Protein AF-A0A0C3HQY0-F1 (afdb_monomer)

pLDDT: mean 79.22, std 11.68, range [45.88, 93.31]

Solvent-accessible surface area (backbone atoms only — not comparable to full-atom values): 10338 Å² total; per-residue (Å²): 106,72,66,53,48,53,47,37,52,54,44,44,54,53,52,52,53,49,54,52,50,52,63,74,47,62,97,53,98,67,62,63,65,60,46,39,62,71,64,45,47,53,55,50,51,52,44,54,50,51,50,53,48,50,55,54,48,51,52,46,50,52,53,51,51,54,52,48,50,53,36,68,78,37,46,77,75,49,64,75,54,48,69,64,54,50,40,54,47,32,31,72,56,66,74,48,60,71,54,72,72,61,45,54,76,68,44,75,93,61,64,80,85,67,51,44,43,100,84,69,43,59,43,65,62,61,47,50,57,58,43,58,65,52,54,78,74,41,63,67,57,35,52,52,51,51,50,55,50,50,55,50,48,51,52,55,46,63,57,42,49,66,59,47,52,59,51,50,51,57,53,48,56,60,56,52,55,72,73,78,114

Organism: NCBI:txid50718

Foldseek 3Di:
DVVLLVLLVVLVVLLVVLVVVCVVCPPHPDDSPVCCVPPRVVSNVVSVVVLVVVLVVVLLVLLLVLLLVVCVVCVVLLQQDDLVLQQVLSCLQAVDGHDSVSSVVSHDDDPPVSQADPVRDGVVVVNVVVSVVVSVVRNVSNVVSVVVSVVVVVVSCVSNVVSVVSVVVVVVVVVVVVVVD

Radius of gyration: 25.03 Å; Cα contacts (8 Å, |Δi|>4): 100; chains: 1; bounding box: 60×30×71 Å

Sequence (181 aa):
MLRVAALNREKENILEGFLIEIEHRRGSNWDMQQYYLSEVNPKLARIGGKISGQTRQFKHTLITQILSQLINNHLELFSAFSCLAMSFFSLNLLGVCPTKKSILSLIKPISDKKRLTENGQGVEDKVKELFEHHLTNQVLIKELFDMQMLHYQQQVQALSEESRAAYLQIKQELNNQKKEE

Mean predicted aligned error: 10.08 Å

Structure (mmCIF, N/C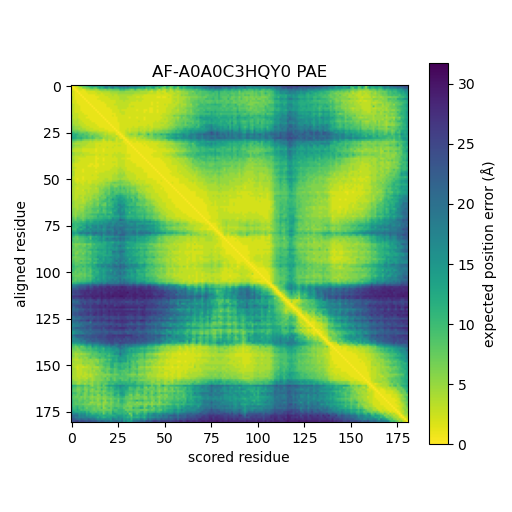A/C/O backbone):
data_AF-A0A0C3HQY0-F1
#
_entry.id   AF-A0A0C3HQY0-F1
#
loop_
_atom_site.group_PDB
_atom_site.id
_atom_site.type_symbol
_atom_site.label_atom_id
_atom_site.label_alt_id
_atom_site.label_comp_id
_atom_site.label_asym_id
_atom_site.label_entity_id
_atom_site.label_seq_id
_atom_site.pdbx_PDB_ins_code
_atom_site.Cartn_x
_atom_site.Cartn_y
_atom_site.Cartn_z
_atom_site.occupancy
_atom_site.B_iso_or_equiv
_atom_site.auth_seq_id
_atom_site.auth_comp_id
_atom_site.auth_asym_id
_atom_site.auth_atom_id
_atom_site.pdbx_PDB_model_num
ATOM 1 N N . MET A 1 1 ? 6.047 -8.174 6.864 1.00 62.62 1 MET A N 1
ATOM 2 C CA . MET A 1 1 ? 5.055 -8.980 7.607 1.00 62.62 1 MET A CA 1
ATOM 3 C C . MET A 1 1 ? 5.016 -8.683 9.101 1.00 62.62 1 MET A C 1
ATOM 5 O O . MET A 1 1 ? 3.976 -8.228 9.551 1.00 62.62 1 MET A O 1
ATOM 9 N N . LEU A 1 2 ? 6.122 -8.816 9.851 1.00 68.56 2 LEU A N 1
ATOM 10 C CA . LEU A 1 2 ? 6.153 -8.576 11.313 1.00 68.56 2 LEU A CA 1
ATOM 11 C C . LEU A 1 2 ? 5.526 -7.241 11.758 1.00 68.56 2 LEU A C 1
ATOM 13 O O . LEU A 1 2 ? 4.827 -7.186 12.763 1.00 68.56 2 LEU A O 1
ATOM 17 N N . ARG A 1 3 ? 5.709 -6.170 10.973 1.00 82.12 3 ARG A N 1
ATOM 18 C CA . ARG A 1 3 ? 5.090 -4.863 11.247 1.00 82.12 3 ARG A CA 1
ATOM 19 C C . ARG A 1 3 ? 3.565 -4.863 11.116 1.00 82.12 3 ARG A C 1
ATOM 21 O O . ARG A 1 3 ? 2.915 -4.200 11.904 1.00 82.12 3 ARG A O 1
ATOM 28 N N . VAL A 1 4 ? 2.991 -5.581 10.147 1.00 82.25 4 VAL A N 1
ATOM 29 C CA . VAL A 1 4 ? 1.526 -5.659 9.976 1.00 82.25 4 VAL A CA 1
ATOM 30 C C . VAL A 1 4 ? 0.911 -6.489 11.099 1.00 82.25 4 VAL A C 1
ATOM 32 O O . VAL A 1 4 ? -0.066 -6.052 11.692 1.00 82.25 4 VAL A O 1
ATOM 35 N N . ALA A 1 5 ? 1.543 -7.608 11.465 1.00 81.56 5 ALA A N 1
ATOM 36 C CA . ALA A 1 5 ? 1.128 -8.412 12.613 1.00 81.56 5 ALA A CA 1
ATOM 37 C C . ALA A 1 5 ? 1.149 -7.599 13.922 1.00 81.56 5 ALA A C 1
ATOM 39 O O . ALA A 1 5 ? 0.172 -7.592 14.660 1.00 81.56 5 ALA A O 1
ATOM 40 N N . ALA A 1 6 ? 2.220 -6.835 14.173 1.00 87.19 6 ALA A N 1
ATOM 41 C CA . ALA A 1 6 ? 2.301 -5.955 15.341 1.00 87.19 6 ALA A CA 1
ATOM 42 C C . ALA A 1 6 ? 1.211 -4.867 15.345 1.00 87.19 6 ALA A C 1
ATOM 44 O O . ALA A 1 6 ? 0.661 -4.551 16.394 1.00 87.19 6 ALA A O 1
ATOM 45 N N . LEU A 1 7 ? 0.873 -4.314 14.175 1.00 88.94 7 LEU A N 1
ATOM 46 C CA . LEU A 1 7 ? -0.204 -3.331 14.035 1.00 88.94 7 LEU A CA 1
ATOM 47 C C . LEU A 1 7 ? -1.589 -3.948 14.279 1.00 88.94 7 LEU A C 1
ATOM 49 O O . LEU A 1 7 ? -2.435 -3.298 14.883 1.00 88.94 7 LEU A O 1
ATOM 53 N N . ASN A 1 8 ? -1.836 -5.182 13.837 1.00 86.12 8 ASN A N 1
ATOM 54 C CA . ASN A 1 8 ? -3.094 -5.870 14.142 1.00 86.12 8 ASN A CA 1
ATOM 55 C C . ASN A 1 8 ? -3.194 -6.217 15.637 1.00 86.12 8 ASN A C 1
ATOM 57 O O . ASN A 1 8 ? -4.227 -5.941 16.235 1.00 86.12 8 ASN A O 1
ATOM 61 N N . ARG A 1 9 ? -2.090 -6.611 16.283 1.00 87.06 9 ARG A N 1
ATOM 62 C CA . ARG A 1 9 ? -2.045 -6.757 17.748 1.00 87.06 9 ARG A CA 1
ATOM 63 C C . ARG A 1 9 ? -2.317 -5.435 18.485 1.00 87.06 9 ARG A C 1
ATOM 65 O O . ARG A 1 9 ? -3.013 -5.412 19.490 1.00 87.06 9 ARG A O 1
ATOM 72 N N . GLU A 1 10 ? -1.824 -4.302 17.970 1.00 91.00 10 GLU A N 1
ATOM 73 C CA . GLU A 1 10 ? -2.160 -2.969 18.511 1.00 91.00 10 GLU A CA 1
ATOM 74 C C . GLU A 1 10 ? -3.672 -2.682 18.399 1.00 91.00 10 GLU A C 1
ATOM 76 O O . GLU A 1 10 ? -4.242 -2.090 19.314 1.00 91.00 10 GLU A O 1
ATOM 81 N N . LYS A 1 11 ? -4.343 -3.120 17.318 1.00 89.12 11 LYS A N 1
ATOM 82 C CA . LYS A 1 11 ? -5.811 -3.012 17.204 1.00 89.12 11 LYS A CA 1
ATOM 83 C C . LYS A 1 11 ? -6.519 -3.872 18.239 1.00 89.12 11 LYS A C 1
ATOM 85 O O . LYS A 1 11 ? -7.444 -3.374 18.866 1.00 89.12 11 LYS A O 1
ATOM 90 N N . GLU A 1 12 ? -6.102 -5.123 18.397 1.00 87.38 12 GLU A N 1
ATOM 91 C CA . GLU A 1 12 ? -6.681 -6.048 19.378 1.00 87.38 12 GLU A CA 1
ATOM 92 C C . GLU A 1 12 ? -6.609 -5.464 20.786 1.00 87.38 12 GLU A C 1
ATOM 94 O O . GLU A 1 12 ? -7.641 -5.349 21.433 1.00 87.38 12 GLU A O 1
ATOM 99 N N . ASN A 1 13 ? -5.451 -4.941 21.194 1.00 90.38 13 ASN A N 1
ATOM 100 C CA . ASN A 1 13 ? -5.293 -4.296 22.500 1.00 90.38 13 ASN A CA 1
ATOM 101 C C . ASN A 1 13 ? -6.216 -3.074 22.684 1.00 90.38 13 ASN A C 1
ATOM 103 O O . ASN A 1 13 ? -6.701 -2.816 23.782 1.00 90.38 13 ASN A O 1
ATOM 107 N N . ILE A 1 14 ? -6.456 -2.290 21.624 1.00 91.31 14 ILE A N 1
ATOM 108 C CA . ILE A 1 14 ? -7.397 -1.157 21.677 1.00 91.31 14 ILE A CA 1
ATOM 109 C C . ILE A 1 14 ? -8.836 -1.654 21.848 1.00 91.31 14 ILE A C 1
ATOM 111 O O . ILE A 1 14 ? -9.598 -1.049 22.600 1.00 91.31 14 ILE A O 1
ATOM 115 N N . LEU A 1 15 ? -9.214 -2.722 21.141 1.00 89.19 15 LEU A N 1
ATOM 116 C CA . LEU A 1 15 ? -10.548 -3.312 21.244 1.00 89.19 15 LEU A CA 1
ATOM 117 C C . LEU A 1 15 ? -10.763 -3.956 22.617 1.00 89.19 15 LEU A C 1
ATOM 119 O O . LEU A 1 15 ? -11.796 -3.718 23.230 1.00 89.19 15 LEU A O 1
ATOM 123 N N . GLU A 1 16 ? -9.780 -4.691 23.131 1.00 87.06 16 GLU A N 1
ATOM 124 C CA . GLU A 1 16 ? -9.809 -5.265 24.477 1.00 87.06 16 GLU A CA 1
ATOM 125 C C . GLU A 1 16 ? -9.933 -4.170 25.543 1.00 87.06 16 GLU A C 1
ATOM 127 O O . GLU A 1 16 ? -10.805 -4.241 26.406 1.00 87.06 16 GLU A O 1
ATOM 132 N N . GLY A 1 17 ? -9.144 -3.096 25.431 1.00 89.81 17 GLY A N 1
ATOM 133 C CA . GLY A 1 17 ? -9.261 -1.940 26.320 1.00 89.81 17 GLY A CA 1
ATOM 134 C C . GLY A 1 17 ? -10.644 -1.285 26.267 1.00 89.81 17 GLY A C 1
ATOM 135 O O . GLY A 1 17 ? -11.172 -0.881 27.299 1.00 89.81 17 GLY A O 1
ATOM 136 N N . PHE A 1 18 ? -11.266 -1.219 25.087 1.00 90.31 18 PHE A N 1
ATOM 137 C CA . PHE A 1 18 ? -12.633 -0.718 24.958 1.00 90.31 18 PHE A CA 1
ATOM 138 C C . PHE A 1 18 ? -13.660 -1.640 25.632 1.00 90.31 18 PHE A C 1
ATOM 140 O O . PHE A 1 18 ? -14.545 -1.142 26.321 1.00 90.31 18 PHE A O 1
ATOM 147 N N . LEU A 1 19 ? -13.525 -2.963 25.498 1.00 85.88 19 LEU A N 1
ATOM 148 C CA . LEU A 1 19 ? -14.398 -3.929 26.180 1.00 85.88 19 LEU A CA 1
ATOM 149 C C . LEU A 1 19 ? -14.282 -3.829 27.709 1.00 85.88 19 LEU A C 1
ATOM 151 O O . LEU A 1 19 ? -15.295 -3.860 28.405 1.00 85.88 19 LEU A O 1
ATOM 155 N N . ILE A 1 20 ? -13.064 -3.650 28.229 1.00 87.94 20 ILE A N 1
ATOM 156 C CA . ILE A 1 20 ? -12.825 -3.422 29.662 1.00 87.94 20 ILE A CA 1
ATOM 157 C C . ILE A 1 20 ? -13.508 -2.128 30.127 1.00 87.94 20 ILE A C 1
ATOM 159 O O . ILE A 1 20 ? -14.147 -2.119 31.178 1.00 87.94 20 ILE A O 1
ATOM 163 N N . GLU A 1 21 ? -13.415 -1.051 29.342 1.00 89.00 21 GLU A N 1
ATOM 164 C CA . GLU A 1 21 ? -14.058 0.229 29.667 1.00 89.00 21 GLU A CA 1
ATOM 165 C C . GLU A 1 21 ? -15.589 0.102 29.720 1.00 89.00 21 GLU A C 1
ATOM 167 O O . GLU A 1 21 ? -16.218 0.657 30.623 1.00 89.00 21 GLU A O 1
ATOM 172 N N . ILE A 1 22 ? -16.185 -0.665 28.796 1.00 86.25 22 ILE A N 1
ATOM 173 C CA . ILE A 1 22 ? -17.627 -0.956 28.794 1.00 86.25 22 ILE A CA 1
ATOM 174 C C . ILE A 1 22 ? -18.039 -1.647 30.092 1.00 86.25 22 ILE A C 1
ATOM 176 O O . ILE A 1 22 ? -18.998 -1.219 30.736 1.00 86.25 22 ILE A O 1
ATOM 180 N N . GLU A 1 23 ? -17.321 -2.696 30.492 1.00 83.94 23 GLU A N 1
ATOM 181 C CA . GLU A 1 23 ? -17.650 -3.434 31.712 1.00 83.94 23 GLU A CA 1
ATOM 182 C C . GLU A 1 23 ? -17.470 -2.556 32.957 1.00 83.94 23 GLU A C 1
ATOM 184 O O . GLU A 1 23 ? -18.330 -2.544 33.836 1.00 83.94 23 GLU A O 1
ATOM 189 N N . HIS A 1 24 ? -16.404 -1.753 33.011 1.00 90.81 24 HIS A N 1
ATOM 190 C CA . HIS A 1 24 ? -16.136 -0.861 34.139 1.00 90.81 24 HIS A CA 1
ATOM 191 C C . HIS A 1 24 ? -17.209 0.222 34.317 1.00 90.81 24 HIS A C 1
ATOM 193 O O . HIS A 1 24 ? -17.502 0.635 35.438 1.00 90.81 24 HIS A O 1
ATOM 199 N N . ARG A 1 25 ? -17.807 0.687 33.215 1.00 88.44 25 ARG A N 1
ATOM 200 C CA . ARG A 1 25 ? -18.835 1.739 33.216 1.00 88.44 25 ARG A CA 1
ATOM 201 C C . ARG A 1 25 ? -20.261 1.205 33.167 1.00 88.44 25 ARG A C 1
ATOM 203 O O . ARG A 1 25 ? -21.203 1.997 33.048 1.00 88.44 25 ARG A O 1
ATOM 210 N N . ARG A 1 26 ? -20.444 -0.111 33.280 1.00 83.94 26 ARG A N 1
ATOM 211 C CA . ARG A 1 26 ? -21.760 -0.749 33.306 1.00 83.94 26 ARG A CA 1
ATOM 212 C C . ARG A 1 26 ? -22.629 -0.137 34.413 1.00 83.94 26 ARG A C 1
ATOM 214 O O . ARG A 1 26 ? -22.208 -0.015 35.559 1.00 83.94 26 ARG A O 1
ATOM 221 N N . GLY A 1 27 ? -23.855 0.253 34.061 1.00 80.12 27 GLY A N 1
ATOM 222 C CA . GLY A 1 27 ? -24.808 0.873 34.992 1.00 80.12 27 GLY A CA 1
ATOM 223 C C . GLY A 1 27 ? -24.603 2.373 35.237 1.00 80.12 27 GLY A C 1
ATOM 224 O O . GLY A 1 27 ? -25.291 2.942 36.080 1.00 80.12 27 GLY A O 1
ATOM 225 N N . SER A 1 28 ? -23.688 3.024 34.512 1.00 87.62 28 SER A N 1
ATOM 226 C CA . SER A 1 28 ? -23.537 4.485 34.511 1.00 87.62 28 SER A CA 1
ATOM 227 C C . SER A 1 28 ? -24.217 5.129 33.295 1.00 87.62 28 SER A C 1
ATOM 229 O O . SER A 1 28 ? -24.434 4.471 32.280 1.00 87.62 28 SER A O 1
ATOM 231 N N . ASN A 1 29 ? -24.490 6.438 33.360 1.00 85.88 29 ASN A N 1
ATOM 232 C CA . ASN A 1 29 ? -25.017 7.232 32.233 1.00 85.88 29 ASN A CA 1
ATOM 233 C C . ASN A 1 29 ? -23.932 7.565 31.186 1.00 85.88 29 ASN A C 1
ATOM 235 O O . ASN A 1 29 ? -23.880 8.674 30.654 1.00 85.88 29 ASN A O 1
ATOM 239 N N . TRP A 1 30 ? -22.993 6.650 30.957 1.00 89.44 30 TRP A N 1
ATOM 240 C CA . TRP A 1 30 ? -21.887 6.855 30.033 1.00 89.44 30 TRP A CA 1
ATOM 241 C C . TRP A 1 30 ? -22.327 6.639 28.586 1.00 89.44 30 TRP A C 1
ATOM 243 O O . TRP A 1 30 ? -22.875 5.595 28.237 1.00 89.44 30 TRP A O 1
ATOM 253 N N . ASP A 1 31 ? -22.022 7.614 27.731 1.00 88.06 31 ASP A N 1
ATOM 254 C CA . ASP A 1 31 ? -22.250 7.513 26.293 1.00 88.06 31 ASP A CA 1
ATOM 255 C C . ASP A 1 31 ? -21.136 6.681 25.634 1.00 88.06 31 ASP A C 1
ATOM 257 O O . ASP A 1 31 ? -20.093 7.185 25.196 1.00 88.06 31 ASP A O 1
ATOM 261 N N . MET A 1 32 ? -21.372 5.370 25.581 1.00 85.81 32 MET A N 1
ATOM 262 C CA . MET A 1 32 ? -20.490 4.397 24.936 1.00 85.81 32 MET A CA 1
ATOM 263 C C . MET A 1 32 ? -20.235 4.739 23.462 1.00 85.81 32 MET A C 1
ATOM 265 O O . MET A 1 32 ? -19.120 4.554 22.962 1.00 85.81 32 MET A O 1
ATOM 269 N N . GLN A 1 33 ? -21.248 5.245 22.753 1.00 85.38 33 GLN A N 1
ATOM 270 C CA . GLN A 1 33 ? -21.139 5.555 21.333 1.00 85.38 33 GLN A CA 1
ATOM 271 C C . GLN A 1 33 ? -20.234 6.767 21.111 1.00 85.38 33 GLN A C 1
ATOM 273 O O . GLN A 1 33 ? -19.348 6.720 20.251 1.00 85.38 33 GLN A O 1
ATOM 278 N N . GLN A 1 34 ? -20.432 7.840 21.877 1.00 89.56 34 GLN A N 1
ATOM 279 C CA . GLN A 1 34 ? -19.576 9.020 21.824 1.00 89.56 34 GLN A CA 1
ATOM 280 C C . GLN A 1 34 ? -18.129 8.630 22.125 1.00 89.56 34 GLN A C 1
ATOM 282 O O . GLN A 1 34 ? -17.246 8.981 21.339 1.00 89.56 34 GLN A O 1
ATOM 287 N N . TYR A 1 35 ? -17.893 7.844 23.181 1.00 90.06 35 TYR A N 1
ATOM 288 C CA . TYR A 1 35 ? -16.544 7.421 23.551 1.00 90.06 35 TYR A CA 1
ATOM 289 C C . TYR A 1 35 ? -15.893 6.588 22.449 1.00 90.06 35 TYR A C 1
ATOM 291 O O . TYR A 1 35 ? -14.741 6.818 22.077 1.00 90.06 35 TYR A O 1
ATOM 299 N N . TYR A 1 36 ? -16.631 5.642 21.866 1.00 89.06 36 TYR A N 1
ATOM 300 C CA . TYR A 1 36 ? -16.121 4.871 20.742 1.00 89.06 36 TYR A CA 1
ATOM 301 C C . TYR A 1 36 ? -15.722 5.783 19.576 1.00 89.06 36 TYR A C 1
ATOM 303 O O . TYR A 1 36 ? -14.637 5.634 19.008 1.00 89.06 36 TYR A O 1
ATOM 311 N N . LEU A 1 37 ? -16.576 6.744 19.220 1.00 88.06 37 LEU A N 1
ATOM 312 C CA . LEU A 1 37 ? -16.350 7.635 18.085 1.00 88.06 37 LEU A CA 1
ATOM 313 C C . LEU A 1 37 ? -15.198 8.622 18.310 1.00 88.06 37 LEU A C 1
ATOM 315 O O . LEU A 1 37 ? -14.468 8.889 17.352 1.00 88.06 37 LEU A O 1
ATOM 319 N N . SER A 1 38 ? -15.011 9.143 19.527 1.00 91.69 38 SER A N 1
ATOM 320 C CA . SER A 1 38 ? -13.955 10.120 19.821 1.00 91.69 38 SER A CA 1
ATOM 321 C C . SER A 1 38 ? -12.631 9.489 20.251 1.00 91.69 38 SER A C 1
ATOM 323 O O . SER A 1 38 ? -11.578 10.003 19.884 1.00 91.69 38 SER A O 1
ATOM 325 N N . GLU A 1 39 ? -12.653 8.363 20.968 1.00 92.75 39 GLU A N 1
ATOM 326 C CA . GLU A 1 39 ? -11.452 7.794 21.594 1.00 92.75 39 GLU A CA 1
ATOM 327 C C . GLU A 1 39 ? -10.942 6.521 20.919 1.00 92.75 39 GLU A C 1
ATOM 329 O O . GLU A 1 39 ? -9.728 6.315 20.825 1.00 92.75 39 GLU A O 1
ATOM 334 N N . VAL A 1 40 ? -11.838 5.646 20.456 1.00 90.56 40 VAL A N 1
ATOM 335 C CA . VAL A 1 40 ? -11.475 4.297 19.985 1.00 90.56 40 VAL A CA 1
ATOM 336 C C . VAL A 1 40 ? -11.301 4.274 18.469 1.00 90.56 40 VAL A C 1
ATOM 338 O O . VAL A 1 40 ? -10.232 3.930 17.953 1.00 90.56 40 VAL A O 1
ATOM 341 N N . ASN A 1 41 ? -12.328 4.700 17.736 1.00 88.31 41 ASN A N 1
ATOM 342 C CA . ASN A 1 41 ? -12.371 4.679 16.279 1.00 88.31 41 ASN A CA 1
ATOM 343 C C . ASN A 1 41 ? -11.203 5.448 15.626 1.00 88.31 41 ASN A C 1
ATOM 345 O O . ASN A 1 41 ? -10.592 4.902 14.702 1.00 88.31 41 ASN A O 1
ATOM 349 N N . PRO A 1 42 ? -10.782 6.639 16.107 1.00 92.38 42 PRO A N 1
ATOM 350 C CA . PRO A 1 42 ? -9.632 7.336 15.529 1.00 92.38 42 PRO A CA 1
ATOM 351 C C . PRO A 1 42 ? -8.323 6.548 15.665 1.00 92.38 42 PRO A C 1
ATOM 353 O O . PRO A 1 42 ? -7.497 6.547 14.746 1.00 92.38 42 PRO A O 1
ATOM 356 N N . LYS A 1 43 ? -8.132 5.822 16.776 1.00 93.31 43 LYS A N 1
ATOM 357 C CA . LYS A 1 43 ? -6.941 4.986 16.997 1.00 93.31 43 LYS A CA 1
ATOM 358 C C . LYS A 1 43 ? -6.929 3.794 16.035 1.00 93.31 43 LYS A C 1
ATOM 360 O O . LYS A 1 43 ? -5.904 3.545 15.395 1.00 93.31 43 LYS A O 1
ATOM 365 N N . LEU A 1 44 ? -8.071 3.125 15.856 1.00 90.06 44 LEU A N 1
ATOM 366 C CA . LEU A 1 44 ? -8.227 2.028 14.893 1.00 90.06 44 LEU A CA 1
ATOM 367 C C . LEU A 1 44 ? -8.014 2.497 13.445 1.00 90.06 44 LEU A C 1
ATOM 369 O O . LEU A 1 44 ? -7.267 1.865 12.690 1.00 90.06 44 LEU A O 1
ATOM 373 N N . ALA A 1 45 ? -8.606 3.635 13.068 1.00 88.06 45 ALA A N 1
ATOM 374 C CA . ALA A 1 45 ? -8.457 4.237 11.744 1.00 88.06 45 ALA A CA 1
ATOM 375 C C . ALA A 1 45 ? -6.993 4.592 11.442 1.00 88.06 45 ALA A C 1
ATOM 377 O O . ALA A 1 45 ? -6.476 4.265 10.369 1.00 88.06 45 ALA A O 1
ATOM 378 N N . ARG A 1 46 ? -6.281 5.176 12.417 1.00 92.06 46 ARG A N 1
ATOM 379 C CA . ARG A 1 46 ? -4.845 5.471 12.315 1.00 92.06 46 ARG A CA 1
ATOM 380 C C . ARG A 1 46 ? -4.029 4.213 12.020 1.00 92.06 46 ARG A C 1
ATOM 382 O O . ARG A 1 46 ? -3.139 4.251 11.170 1.00 92.06 46 ARG A O 1
ATOM 389 N N . ILE A 1 47 ? -4.326 3.093 12.680 1.00 91.25 47 ILE A N 1
ATOM 390 C CA . ILE A 1 47 ? -3.635 1.824 12.414 1.00 91.25 47 ILE A CA 1
ATOM 391 C C . ILE A 1 47 ? -3.972 1.291 11.014 1.00 91.25 47 ILE A C 1
ATOM 393 O O . ILE A 1 47 ? -3.069 0.861 10.295 1.00 91.25 47 ILE A O 1
ATOM 397 N N . GLY A 1 48 ? -5.233 1.377 10.580 1.00 88.06 48 GLY A N 1
ATOM 398 C CA . GLY A 1 48 ? -5.624 1.054 9.201 1.00 88.06 48 GLY A CA 1
ATOM 399 C C . GLY A 1 48 ? -4.827 1.852 8.158 1.00 88.06 48 GLY A C 1
ATOM 400 O O . GLY A 1 48 ? -4.335 1.288 7.175 1.00 88.06 48 GLY A O 1
ATOM 401 N N . GLY A 1 49 ? -4.602 3.142 8.425 1.00 89.25 49 GLY A N 1
ATOM 402 C CA . GLY A 1 49 ? -3.725 4.001 7.629 1.00 89.25 49 GLY A CA 1
ATOM 403 C C . GLY A 1 49 ? -2.270 3.520 7.607 1.00 89.25 49 GLY A C 1
ATOM 404 O O . GLY A 1 49 ? -1.664 3.449 6.536 1.00 89.25 49 GLY A O 1
ATOM 405 N N . LYS A 1 50 ? -1.714 3.110 8.757 1.00 92.44 50 LYS A N 1
ATOM 406 C CA . LYS A 1 50 ? -0.352 2.545 8.843 1.00 92.44 50 LYS A CA 1
ATOM 407 C C . LYS A 1 50 ? -0.208 1.261 8.010 1.00 92.44 50 LYS A C 1
ATOM 409 O O . LYS A 1 50 ? 0.771 1.133 7.277 1.00 92.44 50 LYS A O 1
ATOM 414 N N . ILE A 1 51 ? -1.175 0.340 8.072 1.00 88.94 51 ILE A N 1
ATOM 415 C CA . ILE A 1 51 ? -1.168 -0.912 7.284 1.00 88.94 51 ILE A CA 1
ATOM 416 C C . ILE A 1 51 ? -1.242 -0.610 5.779 1.00 88.94 51 ILE A C 1
ATOM 418 O O . ILE A 1 51 ? -0.456 -1.145 4.990 1.00 88.94 51 ILE A O 1
ATOM 422 N N . SER A 1 52 ? -2.118 0.315 5.377 1.00 88.69 52 SER A N 1
ATOM 423 C CA . SER A 1 52 ? -2.192 0.782 3.984 1.00 88.69 52 SER A CA 1
ATOM 424 C C . SER A 1 52 ? -0.873 1.414 3.522 1.00 88.69 52 SER A C 1
ATOM 426 O O . SER A 1 52 ? -0.413 1.171 2.404 1.00 88.69 52 SER A O 1
ATOM 428 N N . GLY A 1 53 ? -0.218 2.179 4.400 1.00 89.31 53 GLY A N 1
ATOM 429 C CA . GLY A 1 53 ? 1.110 2.744 4.165 1.00 89.31 53 GLY A CA 1
ATOM 430 C C . GLY A 1 53 ? 2.184 1.677 3.940 1.00 89.31 53 GLY A C 1
ATOM 431 O O . GLY A 1 53 ? 2.965 1.800 2.998 1.00 89.31 53 GLY A O 1
ATOM 432 N N . GLN A 1 54 ? 2.187 0.598 4.733 1.00 88.44 54 GLN A N 1
ATOM 433 C CA . GLN A 1 54 ? 3.104 -0.537 4.542 1.00 88.44 54 GLN A CA 1
ATOM 434 C C . GLN A 1 54 ? 2.888 -1.224 3.187 1.00 88.44 54 GLN A C 1
ATOM 436 O O . GLN A 1 54 ? 3.859 -1.514 2.493 1.00 88.44 54 GLN A O 1
ATOM 441 N N . THR A 1 55 ? 1.633 -1.408 2.770 1.00 88.88 55 THR A N 1
ATOM 442 C CA . THR A 1 55 ? 1.306 -1.990 1.455 1.00 88.88 55 THR A CA 1
ATOM 443 C C . THR A 1 55 ? 1.814 -1.110 0.314 1.00 88.88 55 THR A C 1
ATOM 445 O O . THR A 1 55 ? 2.437 -1.591 -0.634 1.00 88.88 55 THR A O 1
ATOM 448 N N . ARG A 1 56 ? 1.607 0.209 0.418 1.00 88.88 56 ARG A N 1
ATOM 449 C CA . ARG A 1 56 ? 2.134 1.177 -0.552 1.00 88.88 56 ARG A CA 1
ATOM 450 C C . ARG A 1 56 ? 3.664 1.143 -0.599 1.00 88.88 56 ARG A C 1
ATOM 452 O O . ARG A 1 56 ? 4.231 1.172 -1.689 1.00 88.88 56 ARG A O 1
ATOM 459 N N . GLN A 1 57 ? 4.317 1.070 0.560 1.00 88.88 57 GLN A N 1
ATOM 460 C CA . GLN A 1 57 ? 5.772 0.986 0.658 1.00 88.88 57 GLN A CA 1
ATOM 461 C C . GLN A 1 57 ? 6.305 -0.293 0.009 1.00 88.88 57 GLN A C 1
ATOM 463 O O . GLN A 1 57 ? 7.210 -0.201 -0.814 1.00 88.88 57 GLN A O 1
ATOM 468 N N . PHE A 1 58 ? 5.718 -1.454 0.314 1.00 90.38 58 PHE A N 1
ATOM 469 C CA . PHE A 1 58 ? 6.100 -2.732 -0.290 1.00 90.38 58 PHE A CA 1
ATOM 470 C C . PHE A 1 58 ? 6.009 -2.678 -1.817 1.00 90.38 58 PHE A C 1
ATOM 472 O O . PHE A 1 58 ? 6.991 -2.965 -2.498 1.00 90.38 58 PHE A O 1
ATOM 479 N N . LYS A 1 59 ? 4.875 -2.201 -2.349 1.00 89.88 59 LYS A N 1
ATOM 480 C CA . LYS A 1 59 ? 4.684 -2.019 -3.792 1.00 89.88 59 LYS A CA 1
ATOM 481 C C . LYS A 1 59 ? 5.780 -1.142 -4.405 1.00 89.88 59 LYS A C 1
ATOM 483 O O . LYS A 1 59 ? 6.360 -1.505 -5.422 1.00 89.88 59 LYS A O 1
ATOM 488 N N . HIS A 1 60 ? 6.098 -0.003 -3.786 1.00 88.69 60 HIS A N 1
ATOM 489 C CA . HIS A 1 60 ? 7.169 0.874 -4.272 1.00 88.69 60 HIS A CA 1
ATOM 490 C C . HIS A 1 60 ? 8.549 0.216 -4.232 1.00 88.69 60 HIS A C 1
ATOM 492 O O . HIS A 1 60 ? 9.321 0.383 -5.177 1.00 88.69 60 HIS A O 1
ATOM 498 N N . THR A 1 61 ? 8.864 -0.519 -3.165 1.00 89.31 61 THR A N 1
ATOM 499 C CA . THR A 1 61 ? 10.125 -1.257 -3.049 1.00 89.31 61 THR A CA 1
ATOM 500 C C . THR A 1 61 ? 10.240 -2.307 -4.147 1.00 89.31 61 THR A C 1
ATOM 502 O O . THR A 1 61 ? 11.257 -2.329 -4.834 1.00 89.31 61 THR A O 1
ATOM 505 N N . LEU A 1 62 ? 9.188 -3.099 -4.368 1.00 90.50 62 LEU A N 1
ATOM 506 C CA . LEU A 1 62 ? 9.167 -4.144 -5.388 1.00 90.50 62 LEU A CA 1
ATOM 507 C C . LEU A 1 62 ? 9.376 -3.568 -6.795 1.00 90.50 62 LEU A C 1
ATOM 509 O O . LEU A 1 62 ? 10.259 -4.021 -7.517 1.00 90.50 62 LEU A O 1
ATOM 513 N N . ILE A 1 63 ? 8.639 -2.509 -7.152 1.00 90.56 63 ILE A N 1
ATOM 514 C CA . ILE A 1 63 ? 8.823 -1.802 -8.431 1.00 90.56 63 ILE A CA 1
ATOM 515 C C . ILE A 1 63 ? 10.273 -1.326 -8.580 1.00 90.56 63 ILE A C 1
ATOM 517 O O . ILE A 1 63 ? 10.901 -1.543 -9.610 1.00 90.56 63 ILE A O 1
ATOM 521 N N . THR A 1 64 ? 10.820 -0.681 -7.546 1.00 88.88 64 THR A N 1
ATOM 522 C CA . THR A 1 64 ? 12.178 -0.117 -7.597 1.00 88.88 64 THR A CA 1
ATOM 523 C C . THR A 1 64 ? 13.231 -1.214 -7.764 1.00 88.88 64 THR A C 1
ATOM 525 O O . THR A 1 64 ? 14.183 -1.028 -8.514 1.00 88.88 64 THR A O 1
ATOM 528 N N . GLN A 1 65 ? 13.055 -2.365 -7.109 1.00 89.56 65 GLN A N 1
ATOM 529 C CA . GLN A 1 65 ? 13.948 -3.517 -7.246 1.00 89.56 65 GLN A CA 1
ATOM 530 C C . GLN A 1 65 ? 13.899 -4.114 -8.654 1.00 89.56 65 GLN A C 1
ATOM 532 O O . GLN A 1 65 ? 14.955 -4.323 -9.247 1.00 89.56 65 GLN A O 1
ATOM 537 N N . ILE A 1 66 ? 12.699 -4.328 -9.204 1.00 88.75 66 ILE A N 1
ATOM 538 C CA . ILE A 1 66 ? 12.516 -4.838 -10.571 1.00 88.75 66 ILE A CA 1
ATOM 539 C C . ILE A 1 66 ? 13.187 -3.900 -11.578 1.00 88.75 66 ILE A C 1
ATOM 541 O O . ILE A 1 66 ? 14.010 -4.338 -12.379 1.00 88.75 66 ILE A O 1
ATOM 545 N N . LEU A 1 67 ? 12.894 -2.598 -11.496 1.00 86.62 67 LEU A N 1
ATOM 546 C CA . LEU A 1 67 ? 13.488 -1.604 -12.388 1.00 86.62 67 LEU A CA 1
ATOM 547 C C . LEU A 1 67 ? 15.008 -1.533 -12.229 1.00 86.62 67 LEU A C 1
ATOM 549 O O . LEU A 1 67 ? 15.717 -1.475 -13.226 1.00 86.62 67 LEU A O 1
ATOM 553 N N . SER A 1 68 ? 15.529 -1.581 -11.001 1.00 87.12 68 SER A N 1
ATOM 554 C CA . SER A 1 68 ? 16.975 -1.571 -10.773 1.00 87.12 68 SER A CA 1
ATOM 555 C C . SER A 1 68 ? 17.666 -2.782 -11.397 1.00 87.12 68 SER A C 1
ATOM 557 O O . SER A 1 68 ? 18.741 -2.620 -11.965 1.00 87.12 68 SER A O 1
ATOM 559 N N . GLN A 1 69 ? 17.079 -3.977 -11.299 1.00 85.94 69 GLN A N 1
ATOM 560 C CA . GLN A 1 69 ? 17.638 -5.184 -11.914 1.00 85.94 69 GLN A CA 1
ATOM 561 C C . GLN A 1 69 ? 17.615 -5.089 -13.443 1.00 85.94 69 GLN A C 1
ATOM 563 O O . GLN A 1 69 ? 18.629 -5.343 -14.086 1.00 85.94 69 GLN A O 1
ATOM 568 N N . LEU A 1 70 ? 16.501 -4.633 -14.021 1.00 81.56 70 LEU A N 1
ATOM 569 C CA . LEU A 1 70 ? 16.382 -4.404 -15.464 1.00 81.56 70 LEU A CA 1
ATOM 570 C C . LEU A 1 70 ? 17.426 -3.411 -15.984 1.00 81.56 70 LEU A C 1
ATOM 572 O O . LEU A 1 70 ? 18.100 -3.682 -16.975 1.00 81.56 70 LEU A O 1
ATOM 576 N N . ILE A 1 71 ? 17.596 -2.288 -15.284 1.00 81.00 71 ILE A N 1
ATOM 577 C CA . ILE A 1 71 ? 18.592 -1.269 -15.628 1.00 81.00 71 ILE A CA 1
ATOM 578 C C . ILE A 1 71 ? 20.004 -1.847 -15.549 1.00 81.00 71 ILE A C 1
ATOM 580 O O . ILE A 1 71 ? 20.804 -1.608 -16.446 1.00 81.00 71 ILE A O 1
ATOM 584 N N . ASN A 1 72 ? 20.313 -2.622 -14.508 1.00 82.19 72 ASN A N 1
ATOM 585 C CA . ASN A 1 72 ? 21.637 -3.219 -14.339 1.00 82.19 72 ASN A CA 1
ATOM 586 C C . ASN A 1 72 ? 21.953 -4.277 -15.410 1.00 82.19 72 ASN A C 1
ATOM 588 O O . ASN A 1 72 ? 23.099 -4.369 -15.842 1.00 82.19 72 ASN A O 1
ATOM 592 N N . ASN A 1 73 ? 20.952 -5.030 -15.869 1.00 80.25 73 ASN A N 1
ATOM 593 C CA . ASN A 1 73 ? 21.124 -6.040 -16.918 1.00 80.25 73 ASN A CA 1
ATOM 594 C C . ASN A 1 73 ? 21.232 -5.428 -18.323 1.00 80.25 73 ASN A C 1
ATOM 596 O O . ASN A 1 73 ? 21.793 -6.046 -19.225 1.00 80.25 73 ASN A O 1
ATOM 600 N N . HIS A 1 74 ? 20.718 -4.210 -18.510 1.00 76.06 74 HIS A N 1
ATOM 601 C CA . HIS A 1 74 ? 20.672 -3.524 -19.802 1.00 76.06 74 HIS A CA 1
ATOM 602 C C . HIS A 1 74 ? 21.155 -2.072 -19.677 1.00 76.06 74 HIS A C 1
ATOM 604 O O . HIS A 1 74 ? 20.500 -1.139 -20.143 1.00 76.06 74 HIS A O 1
ATOM 610 N N . LEU A 1 75 ? 22.309 -1.871 -19.031 1.00 74.00 75 LEU A N 1
ATOM 611 C CA . LEU A 1 75 ? 22.820 -0.537 -18.684 1.00 74.00 75 LEU A CA 1
ATOM 612 C C . LEU A 1 75 ? 22.869 0.417 -19.877 1.00 74.00 75 LEU A C 1
ATOM 614 O O . LEU A 1 75 ? 22.479 1.573 -19.740 1.00 74.00 75 LEU A O 1
ATOM 618 N N . GLU A 1 76 ? 23.311 -0.056 -21.040 1.00 70.88 76 GLU A N 1
ATOM 619 C CA . GLU A 1 76 ? 23.418 0.763 -22.251 1.00 70.88 76 GLU A CA 1
ATOM 620 C C . GLU A 1 76 ? 22.049 1.241 -22.751 1.00 70.88 76 GLU A C 1
ATOM 622 O O . GLU A 1 76 ? 21.903 2.416 -23.086 1.00 70.88 76 GLU A O 1
ATOM 627 N N . LEU A 1 77 ? 21.025 0.382 -22.693 1.00 72.19 77 LEU A N 1
ATOM 628 C CA . LEU A 1 77 ? 19.649 0.703 -23.088 1.00 72.19 77 LEU A CA 1
ATOM 629 C C . LEU A 1 77 ? 19.047 1.797 -22.195 1.00 72.19 77 LEU A C 1
ATOM 631 O O . LEU A 1 77 ? 18.460 2.762 -22.681 1.00 72.19 77 LEU A O 1
ATOM 635 N N . PHE A 1 78 ? 19.225 1.668 -20.880 1.00 74.81 78 PHE A N 1
ATOM 636 C CA . PHE A 1 78 ? 18.657 2.601 -19.905 1.00 74.81 78 PHE A CA 1
ATOM 637 C C . PHE A 1 78 ? 19.527 3.845 -19.676 1.00 74.81 78 PHE A C 1
ATOM 639 O O . PHE A 1 78 ? 19.061 4.821 -19.086 1.00 74.81 78 PHE A O 1
ATOM 646 N N . SER A 1 79 ? 20.762 3.860 -20.191 1.00 68.25 79 SER A N 1
ATOM 647 C CA . SER A 1 79 ? 21.700 4.986 -20.079 1.00 68.25 79 SER A CA 1
ATOM 648 C C . SER A 1 79 ? 21.256 6.261 -20.793 1.00 68.25 79 SER A C 1
ATOM 650 O O . SER A 1 79 ? 21.933 7.272 -20.666 1.00 68.25 79 SER A O 1
ATOM 652 N N . ALA A 1 80 ? 20.156 6.226 -21.544 1.00 67.00 80 ALA A N 1
ATOM 653 C CA . ALA A 1 80 ? 19.587 7.368 -22.253 1.00 67.00 80 ALA A CA 1
ATOM 654 C C . ALA A 1 80 ? 18.216 7.798 -21.689 1.00 67.00 80 ALA A C 1
ATOM 656 O O . ALA A 1 80 ? 17.618 8.764 -22.165 1.00 67.00 80 ALA A O 1
ATOM 657 N N . PHE A 1 81 ? 17.695 7.093 -20.677 1.00 72.38 81 PHE A N 1
ATOM 658 C CA . PHE A 1 81 ? 16.325 7.292 -20.210 1.00 72.38 81 PHE A CA 1
ATOM 659 C C . PHE A 1 81 ? 16.192 8.555 -19.358 1.00 72.38 81 PHE A C 1
ATOM 661 O O . PHE A 1 81 ? 16.894 8.759 -18.368 1.00 72.38 81 PHE A O 1
ATOM 668 N N . SER A 1 82 ? 15.210 9.386 -19.708 1.00 74.06 82 SER A N 1
ATOM 669 C CA . SER A 1 82 ? 14.733 10.466 -18.850 1.00 74.06 82 SER A CA 1
ATOM 670 C C . SER A 1 82 ? 13.799 9.926 -17.757 1.00 74.06 82 SER A C 1
ATOM 672 O O . SER A 1 82 ? 13.281 8.810 -17.839 1.00 74.06 82 SER A O 1
ATOM 674 N N . CYS A 1 83 ? 13.511 10.737 -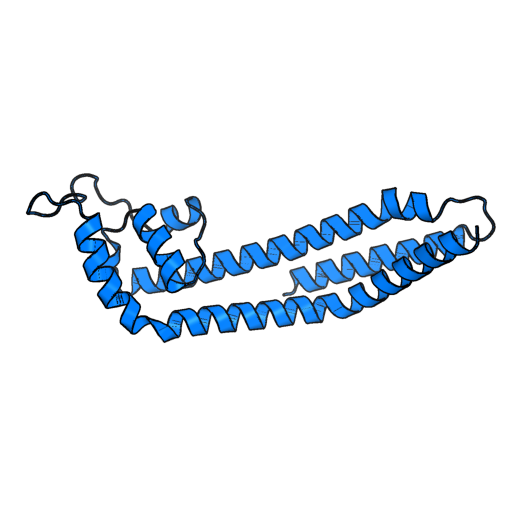16.731 1.00 78.25 83 CYS A N 1
ATOM 675 C CA . CYS A 1 83 ? 12.500 10.367 -15.734 1.00 78.25 83 CYS A CA 1
ATOM 676 C C . CYS A 1 83 ? 11.120 10.120 -16.356 1.00 78.25 83 CYS A C 1
ATOM 678 O O . CYS A 1 83 ? 10.365 9.295 -15.842 1.00 78.25 83 CYS A O 1
ATOM 680 N N . LEU A 1 84 ? 10.791 10.832 -17.440 1.00 76.62 84 LEU A N 1
ATOM 681 C CA . LEU A 1 84 ? 9.527 10.669 -18.150 1.00 76.62 84 LEU A CA 1
ATOM 682 C C . LEU A 1 84 ? 9.486 9.311 -18.858 1.00 76.62 84 LEU A C 1
ATOM 684 O O . LEU A 1 84 ? 8.528 8.564 -18.672 1.00 76.62 84 LEU A O 1
ATOM 688 N N . ALA A 1 85 ? 10.562 8.949 -19.563 1.00 76.69 85 ALA A N 1
ATOM 689 C CA . ALA A 1 85 ? 10.691 7.647 -20.213 1.00 76.69 85 ALA A CA 1
ATOM 690 C C . ALA A 1 85 ? 10.614 6.493 -19.200 1.00 76.69 85 ALA A C 1
ATOM 692 O O . ALA A 1 85 ? 9.889 5.527 -19.414 1.00 76.69 85 ALA A O 1
ATOM 693 N N . MET A 1 86 ? 11.282 6.620 -18.049 1.00 80.06 86 MET A N 1
ATOM 694 C CA . MET A 1 86 ? 11.221 5.605 -16.990 1.00 80.06 86 MET A CA 1
ATOM 695 C C . MET A 1 86 ? 9.826 5.497 -16.352 1.00 80.06 86 MET A C 1
ATOM 697 O O . MET A 1 86 ? 9.378 4.402 -16.015 1.00 80.06 86 MET A O 1
ATOM 701 N N . SER A 1 87 ? 9.117 6.621 -16.206 1.00 82.19 87 SER A N 1
ATOM 702 C CA . SER A 1 87 ? 7.725 6.617 -15.732 1.00 82.19 87 SER A CA 1
ATOM 703 C C . SER A 1 87 ? 6.817 5.867 -16.703 1.00 82.19 87 SER A C 1
ATOM 705 O O . SER A 1 87 ? 6.048 5.000 -16.290 1.00 82.19 87 SER A O 1
ATOM 707 N N . PHE A 1 88 ? 6.947 6.170 -17.998 1.00 78.62 88 PHE A N 1
ATOM 708 C CA . PHE A 1 88 ? 6.202 5.502 -19.058 1.00 78.62 88 PHE A CA 1
ATOM 709 C C . PHE A 1 88 ? 6.529 4.004 -19.107 1.00 78.62 88 PHE A C 1
ATOM 711 O O . PHE A 1 88 ? 5.619 3.182 -19.179 1.00 78.62 88 PHE A O 1
ATOM 718 N N . PHE A 1 89 ? 7.805 3.639 -18.963 1.00 80.19 89 PHE A N 1
ATOM 719 C CA . PHE A 1 89 ? 8.252 2.247 -18.878 1.00 80.19 89 PHE A CA 1
ATOM 720 C C . PHE A 1 89 ? 7.591 1.489 -17.746 1.00 80.19 89 PHE A C 1
ATOM 722 O O . PHE A 1 89 ? 6.949 0.471 -17.978 1.00 80.19 89 PHE A O 1
ATOM 729 N N . SER A 1 90 ? 7.695 2.011 -16.527 1.00 84.75 90 SER A N 1
ATOM 730 C CA . SER A 1 90 ? 7.116 1.347 -15.368 1.00 84.75 90 SER A CA 1
ATOM 731 C C . SER A 1 90 ? 5.599 1.212 -15.495 1.00 84.75 90 SER A C 1
ATOM 733 O O . SER A 1 90 ? 5.046 0.179 -15.125 1.00 84.75 90 SER A O 1
ATOM 735 N N . LEU A 1 91 ? 4.917 2.226 -16.039 1.00 85.44 91 LEU A N 1
ATOM 736 C CA . LEU A 1 91 ? 3.471 2.171 -16.226 1.00 85.44 91 LEU A CA 1
ATOM 737 C C . LEU A 1 91 ? 3.063 1.095 -17.239 1.00 85.44 91 LEU A C 1
ATOM 739 O O . LEU A 1 91 ? 2.126 0.356 -16.966 1.00 85.44 91 LEU A O 1
ATOM 743 N N . ASN A 1 92 ? 3.769 0.969 -18.363 1.00 80.38 92 ASN A N 1
ATOM 744 C CA . ASN A 1 92 ? 3.445 -0.041 -19.375 1.00 80.38 92 ASN A CA 1
ATOM 745 C C . ASN A 1 92 ? 3.863 -1.454 -18.946 1.00 80.38 92 ASN A C 1
ATOM 747 O O . ASN A 1 92 ? 3.116 -2.400 -19.165 1.00 80.38 92 ASN A O 1
ATOM 751 N N . LEU A 1 93 ? 5.022 -1.601 -18.299 1.00 83.25 93 LEU A N 1
ATOM 752 C CA . LEU A 1 93 ? 5.520 -2.903 -17.859 1.00 83.25 93 LEU A CA 1
ATOM 753 C C . LEU A 1 93 ? 4.768 -3.433 -16.636 1.00 83.25 93 LEU A C 1
ATOM 755 O O . LEU A 1 93 ? 4.469 -4.617 -16.571 1.00 83.25 93 LEU A O 1
ATOM 759 N N . LEU A 1 94 ? 4.502 -2.577 -15.644 1.00 85.75 94 LEU A N 1
ATOM 760 C CA . LEU A 1 94 ? 4.004 -2.981 -14.322 1.00 85.75 94 LEU A CA 1
ATOM 761 C C . LEU A 1 94 ? 2.577 -2.494 -14.035 1.00 85.75 94 LEU A C 1
ATOM 763 O O . LEU A 1 94 ? 1.988 -2.885 -13.030 1.00 85.75 94 LEU A O 1
ATOM 767 N N . GLY A 1 95 ? 2.002 -1.629 -14.876 1.00 85.50 95 GLY A N 1
ATOM 768 C CA . GLY A 1 95 ? 0.710 -0.979 -14.614 1.00 85.50 95 GLY A CA 1
ATOM 769 C C . GLY A 1 95 ? 0.776 0.103 -13.529 1.00 85.50 95 GLY A C 1
ATOM 770 O O . GLY A 1 95 ? -0.249 0.641 -13.112 1.00 85.50 95 GLY A O 1
ATOM 771 N N . VAL A 1 96 ? 1.974 0.419 -13.027 1.00 87.38 96 VAL A N 1
ATOM 772 C CA . VAL A 1 96 ? 2.196 1.331 -11.899 1.00 87.38 96 VAL A CA 1
ATOM 773 C C . VAL A 1 96 ? 3.528 2.056 -12.037 1.00 87.38 96 VAL A C 1
ATOM 775 O O . VAL A 1 96 ? 4.503 1.498 -12.528 1.00 87.38 96 VAL A O 1
ATOM 778 N N . CYS A 1 97 ? 3.592 3.296 -11.550 1.00 85.62 97 CYS A N 1
ATOM 779 C CA . CYS A 1 97 ? 4.793 4.127 -11.617 1.00 85.62 97 CYS A CA 1
ATOM 780 C C . CYS A 1 97 ? 5.358 4.419 -10.211 1.00 85.62 97 CYS A C 1
ATOM 782 O O . CYS A 1 97 ? 4.595 4.765 -9.299 1.00 85.62 97 CYS A O 1
ATOM 784 N N . PRO A 1 98 ? 6.684 4.316 -10.001 1.00 83.62 98 PRO A N 1
ATOM 785 C CA . PRO A 1 98 ? 7.323 4.773 -8.779 1.00 83.62 98 PRO A CA 1
ATOM 786 C C . PRO A 1 98 ? 7.323 6.302 -8.690 1.00 83.62 98 PRO A C 1
ATOM 788 O O . PRO A 1 98 ? 7.006 7.019 -9.637 1.00 83.62 98 PRO A O 1
ATOM 791 N N . THR A 1 99 ? 7.679 6.823 -7.516 1.00 86.62 99 THR A N 1
ATOM 792 C CA . THR A 1 99 ? 7.779 8.275 -7.328 1.00 86.62 99 THR A CA 1
ATOM 793 C C . THR A 1 99 ? 8.928 8.858 -8.153 1.00 86.62 99 THR A C 1
ATOM 795 O O . THR A 1 99 ? 9.941 8.190 -8.368 1.00 86.62 99 THR A O 1
ATOM 798 N N . LYS A 1 100 ? 8.835 10.142 -8.528 1.00 83.50 100 LYS A N 1
ATOM 799 C CA . LYS A 1 100 ? 9.930 10.857 -9.211 1.00 83.50 100 LYS A CA 1
ATOM 800 C C . LYS A 1 100 ? 11.25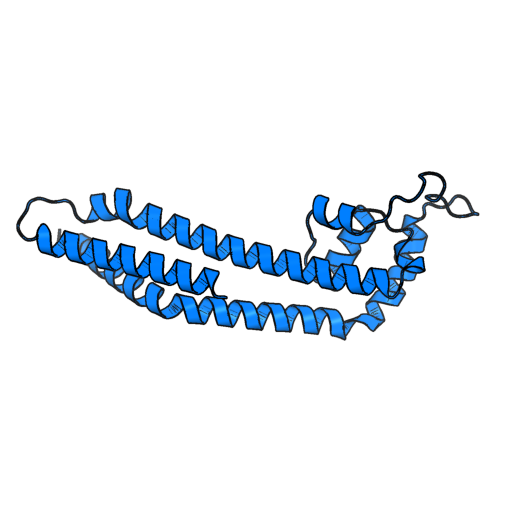9 10.742 -8.453 1.00 83.50 100 LYS A C 1
ATOM 802 O O . LYS A 1 100 ? 12.293 10.540 -9.076 1.00 83.50 100 LYS A O 1
ATOM 807 N N . LYS A 1 101 ? 11.231 10.810 -7.115 1.00 85.69 101 LYS A N 1
ATOM 808 C CA . LYS A 1 101 ? 12.421 10.636 -6.264 1.00 85.69 101 LYS A CA 1
ATOM 809 C C . LYS A 1 101 ? 13.058 9.253 -6.446 1.00 85.69 101 LYS A C 1
ATOM 811 O O . LYS A 1 101 ? 14.268 9.165 -6.600 1.00 85.69 101 LYS A O 1
ATOM 816 N N . SER A 1 102 ? 12.248 8.195 -6.457 1.00 86.19 102 SER A N 1
ATOM 817 C CA . SER A 1 102 ? 12.716 6.822 -6.691 1.00 86.19 102 SER A CA 1
ATOM 818 C C . SER A 1 102 ? 13.287 6.649 -8.101 1.00 86.19 102 SER A C 1
ATOM 820 O O . SER A 1 102 ? 14.334 6.040 -8.270 1.00 86.19 102 SER A O 1
ATOM 822 N N . ILE A 1 103 ? 12.647 7.233 -9.115 1.00 84.44 103 ILE A N 1
ATOM 823 C CA . ILE A 1 103 ? 13.142 7.193 -10.498 1.00 84.44 103 ILE A CA 1
ATOM 824 C C . ILE A 1 103 ? 14.491 7.905 -10.622 1.00 84.44 103 ILE A C 1
ATOM 826 O O . ILE A 1 103 ? 15.407 7.379 -11.245 1.00 84.44 103 ILE A O 1
ATOM 830 N N . LEU A 1 104 ? 14.641 9.074 -9.995 1.00 83.94 104 LEU A N 1
ATOM 831 C CA . LEU A 1 104 ? 15.901 9.820 -10.000 1.00 83.94 104 LEU A CA 1
ATOM 832 C C . LEU A 1 104 ? 17.058 9.020 -9.393 1.00 83.94 104 LEU A C 1
ATOM 834 O O . LEU A 1 104 ? 18.174 9.139 -9.875 1.00 83.94 104 LEU A O 1
ATOM 838 N N . SER A 1 105 ? 16.806 8.180 -8.382 1.00 83.31 105 SER A N 1
ATOM 839 C CA . SER A 1 105 ? 17.850 7.292 -7.846 1.00 83.31 105 SER A CA 1
ATOM 840 C C . SER A 1 105 ? 18.237 6.137 -8.777 1.00 83.31 105 SER A C 1
ATOM 842 O O . SER A 1 105 ? 19.281 5.529 -8.569 1.00 83.31 105 SER A O 1
ATOM 844 N N . LEU A 1 106 ? 17.413 5.825 -9.781 1.00 80.12 106 LEU A N 1
ATOM 845 C CA . LEU A 1 106 ? 17.653 4.740 -10.739 1.00 80.12 106 LEU A CA 1
ATOM 846 C C . LEU A 1 106 ? 18.354 5.219 -12.017 1.00 80.12 106 LEU A C 1
ATOM 848 O O . LEU A 1 106 ? 19.005 4.432 -12.698 1.00 80.12 106 LEU A O 1
ATOM 852 N N . ILE A 1 107 ? 18.221 6.502 -12.353 1.00 75.31 107 ILE A N 1
ATOM 853 C CA . ILE A 1 107 ? 18.812 7.092 -13.552 1.00 75.31 107 ILE A CA 1
ATOM 854 C C . ILE A 1 107 ? 20.148 7.722 -13.160 1.00 75.31 107 ILE A C 1
ATOM 856 O O . ILE A 1 107 ? 20.197 8.637 -12.339 1.00 75.31 107 ILE A O 1
ATOM 860 N N . LYS A 1 108 ? 21.252 7.249 -13.749 1.00 66.44 108 LYS A N 1
ATOM 861 C CA . LYS A 1 108 ? 22.543 7.937 -13.605 1.00 66.44 108 LYS A CA 1
ATOM 862 C C . LYS A 1 108 ? 22.456 9.316 -14.273 1.00 66.44 108 LYS A C 1
ATOM 864 O O . LYS A 1 108 ? 21.799 9.428 -15.304 1.00 66.44 108 LYS A O 1
ATOM 869 N N . PRO A 1 109 ? 23.114 10.362 -13.745 1.00 58.44 109 PRO A N 1
ATOM 870 C CA . PRO A 1 109 ? 23.161 11.649 -14.422 1.00 58.44 109 PRO A CA 1
ATOM 871 C C . PRO A 1 109 ? 23.832 11.473 -15.784 1.00 58.44 109 PRO A C 1
ATOM 873 O O . PRO A 1 109 ? 25.019 11.163 -15.888 1.00 58.44 109 PRO A O 1
ATOM 876 N N . ILE A 1 110 ? 23.046 11.645 -16.837 1.00 55.78 110 ILE A N 1
ATOM 877 C CA . ILE A 1 110 ? 23.536 11.705 -18.204 1.00 55.78 110 ILE A CA 1
ATOM 878 C C . ILE A 1 110 ? 23.784 13.183 -18.481 1.00 55.78 110 ILE A C 1
ATOM 880 O O . ILE A 1 110 ? 22.915 14.011 -18.224 1.00 55.78 110 ILE A O 1
ATOM 884 N N . SER A 1 111 ? 24.970 13.513 -18.987 1.00 51.84 111 SER A N 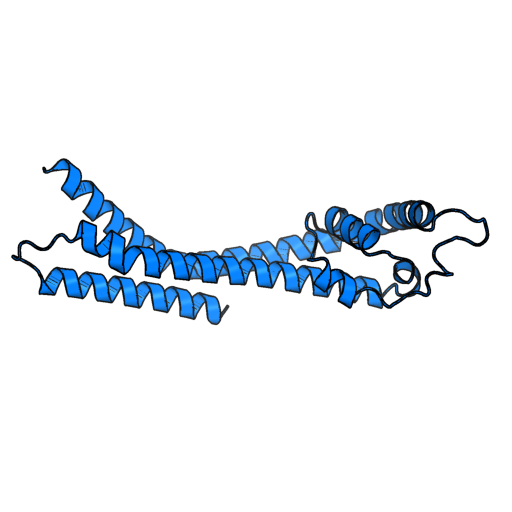1
ATOM 885 C CA . SER A 1 111 ? 25.270 14.853 -19.499 1.00 51.84 111 SER A CA 1
ATOM 886 C C . SER A 1 111 ? 24.155 15.318 -20.443 1.00 51.84 111 SER A C 1
ATOM 888 O O . SER A 1 111 ? 23.830 14.599 -21.389 1.00 51.84 111 SER A O 1
ATOM 890 N N . ASP A 1 112 ? 23.609 16.520 -20.223 1.00 47.88 112 ASP A N 1
ATOM 891 C CA . ASP A 1 112 ? 22.546 17.117 -21.053 1.00 47.88 112 ASP A CA 1
ATOM 892 C C . ASP A 1 112 ? 22.890 17.119 -22.553 1.00 47.88 112 ASP A C 1
ATOM 894 O O . ASP A 1 112 ? 22.004 17.063 -23.404 1.00 47.88 112 ASP A O 1
ATOM 898 N N . LYS A 1 113 ? 24.187 17.080 -22.888 1.00 48.44 113 LYS A N 1
ATOM 899 C CA . LYS A 1 113 ? 24.695 16.988 -24.263 1.00 48.44 113 LYS A CA 1
ATOM 900 C C . LYS A 1 113 ? 24.358 15.670 -24.982 1.00 48.44 113 LYS A C 1
ATOM 902 O O . LYS A 1 113 ? 24.477 15.628 -26.197 1.00 48.44 113 LYS A O 1
ATOM 907 N N . LYS A 1 114 ? 23.943 14.606 -24.278 1.00 54.62 114 LYS A N 1
ATOM 908 C CA . LYS A 1 114 ? 23.606 13.284 -24.859 1.00 54.62 114 LYS A CA 1
ATOM 909 C C . LYS A 1 11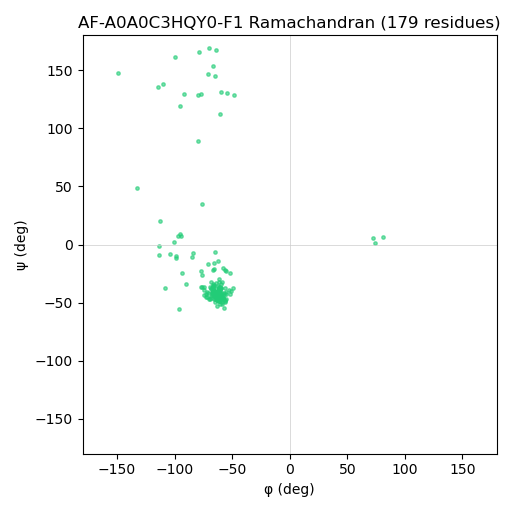4 ? 22.111 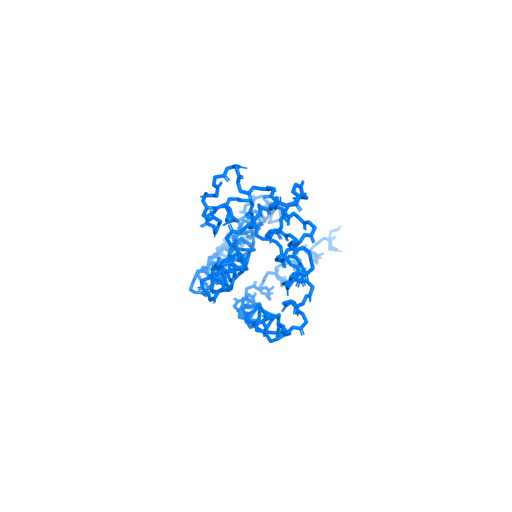13.090 -25.166 1.00 54.62 114 LYS A C 1
ATOM 911 O O . LYS A 1 114 ? 21.697 11.980 -25.480 1.00 54.62 114 LYS A O 1
ATOM 916 N N . ARG A 1 115 ? 21.284 14.133 -25.034 1.00 58.91 115 ARG A N 1
ATOM 917 C CA . ARG A 1 115 ? 19.821 14.052 -25.240 1.00 58.91 115 ARG A CA 1
ATOM 918 C C . ARG A 1 115 ? 19.363 14.176 -26.694 1.00 58.91 115 ARG A C 1
ATOM 920 O O . ARG A 1 115 ? 18.181 13.981 -26.970 1.00 58.91 115 ARG A O 1
ATOM 927 N N . LEU A 1 116 ? 20.283 14.481 -27.602 1.00 57.56 116 LEU A N 1
ATOM 928 C CA . LEU A 1 116 ? 20.059 14.445 -29.041 1.00 57.56 116 LEU A CA 1
ATOM 929 C C . LEU A 1 116 ? 20.850 13.272 -29.616 1.00 57.56 116 LEU A C 1
ATOM 931 O O . LEU A 1 116 ? 21.984 13.021 -29.207 1.00 57.56 116 LEU A O 1
ATOM 935 N N . THR A 1 117 ? 20.240 12.539 -30.541 1.00 59.59 117 THR A N 1
ATOM 936 C CA . THR A 1 117 ? 20.959 11.544 -31.347 1.00 59.59 117 THR A CA 1
ATOM 937 C C . THR A 1 117 ? 22.010 12.233 -32.228 1.00 59.59 117 THR A C 1
ATOM 939 O O . THR A 1 117 ? 21.960 13.448 -32.421 1.00 59.59 117 THR A O 1
ATOM 942 N N . GLU A 1 118 ? 22.929 11.469 -32.826 1.00 61.12 118 GLU A N 1
ATOM 943 C CA . GLU A 1 118 ? 23.891 11.989 -33.821 1.00 61.12 118 GLU A CA 1
ATOM 944 C C . GLU A 1 118 ? 23.198 12.703 -35.002 1.00 61.12 118 GLU A C 1
ATOM 946 O O . GLU A 1 118 ? 23.781 13.589 -35.619 1.00 61.12 118 GLU A O 1
ATOM 951 N N . ASN A 1 119 ? 21.919 12.387 -35.245 1.00 63.06 119 ASN A N 1
ATOM 952 C CA . ASN A 1 119 ? 21.079 12.971 -36.291 1.00 63.06 119 ASN A CA 1
ATOM 953 C C . ASN A 1 119 ? 20.208 14.147 -35.800 1.00 63.06 119 ASN A C 1
ATOM 955 O O . ASN A 1 119 ? 19.298 14.574 -36.505 1.00 63.06 119 ASN A O 1
ATOM 959 N N . GLY A 1 120 ? 20.412 14.641 -34.574 1.00 62.94 120 GLY A N 1
ATOM 960 C CA . GLY A 1 120 ? 19.659 15.771 -34.014 1.00 62.94 120 GLY A CA 1
ATOM 961 C C . GLY A 1 120 ? 18.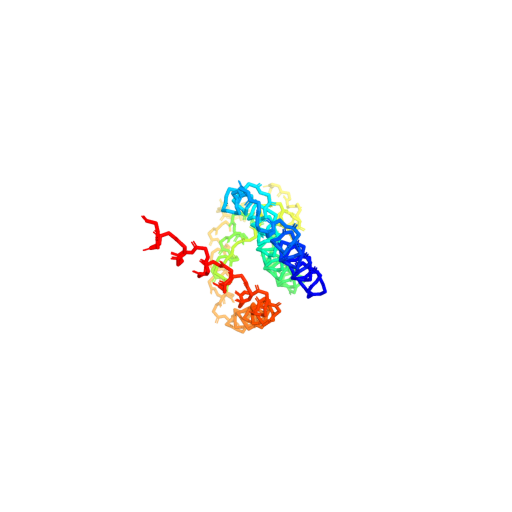218 15.460 -33.586 1.00 62.94 120 GLY A C 1
ATOM 962 O O . GLY A 1 120 ? 17.528 16.354 -33.105 1.00 62.94 120 GLY A O 1
ATOM 963 N N . GLN A 1 121 ? 17.754 14.211 -33.713 1.00 62.09 121 GLN A N 1
ATOM 964 C CA . GLN A 1 121 ? 16.451 13.789 -33.185 1.00 62.09 121 GLN A CA 1
ATOM 965 C C . GLN A 1 121 ? 16.472 13.726 -31.656 1.00 62.09 121 GLN A C 1
ATOM 967 O O . GLN A 1 121 ? 17.490 13.341 -31.065 1.00 62.09 121 GLN A O 1
ATOM 972 N N . GLY A 1 122 ? 15.333 14.038 -31.033 1.00 63.53 122 GLY A N 1
ATOM 973 C CA . GLY A 1 122 ? 15.126 13.820 -29.606 1.00 63.53 122 GLY A CA 1
ATOM 974 C C . GLY A 1 122 ? 15.288 12.341 -29.265 1.00 63.53 122 GLY A C 1
ATOM 975 O O . GLY A 1 122 ? 14.725 11.470 -29.926 1.00 63.53 122 GLY A O 1
ATOM 976 N N . VAL A 1 123 ? 16.070 12.038 -28.228 1.00 62.06 123 VAL A N 1
ATOM 977 C CA . VAL A 1 123 ? 16.307 10.660 -27.760 1.00 62.06 123 VAL A CA 1
ATOM 978 C C . VAL A 1 123 ? 15.001 9.926 -27.413 1.00 62.06 123 VAL A C 1
ATOM 980 O O . VAL A 1 123 ? 14.960 8.703 -27.469 1.00 62.06 123 VAL A O 1
ATOM 983 N N . GLU A 1 124 ? 13.921 10.652 -27.125 1.00 59.62 124 GLU A N 1
ATOM 984 C CA . GLU A 1 124 ? 12.602 10.117 -26.771 1.00 59.62 124 GLU A CA 1
ATOM 985 C C . GLU A 1 124 ? 11.959 9.250 -27.870 1.00 59.62 124 GLU A C 1
ATOM 987 O O . GLU A 1 124 ? 11.399 8.202 -27.543 1.00 59.62 124 GLU A O 1
ATOM 992 N N . ASP A 1 125 ? 12.106 9.606 -29.151 1.00 60.00 125 ASP A N 1
ATOM 993 C CA . ASP A 1 125 ? 11.518 8.836 -30.262 1.00 60.00 125 ASP A CA 1
ATOM 994 C C . ASP A 1 125 ? 12.263 7.513 -30.490 1.00 60.00 125 ASP A C 1
ATOM 996 O O . ASP A 1 125 ? 11.653 6.451 -30.613 1.00 60.00 125 ASP A O 1
ATOM 1000 N N . LYS A 1 126 ? 13.600 7.547 -30.439 1.00 59.78 126 LYS A N 1
ATOM 1001 C CA . LYS A 1 126 ? 14.444 6.346 -30.548 1.00 59.78 126 LYS A CA 1
ATOM 1002 C C . LYS A 1 126 ? 14.307 5.435 -29.324 1.00 59.78 126 LYS A C 1
ATOM 1004 O O . LYS A 1 126 ? 14.389 4.213 -29.436 1.00 59.78 126 LYS A O 1
ATOM 1009 N N . VAL A 1 127 ? 14.068 6.025 -28.151 1.00 61.09 127 VAL A N 1
ATOM 1010 C CA . VAL A 1 127 ? 13.749 5.288 -26.926 1.00 61.09 127 VAL A CA 1
ATOM 1011 C C . VAL A 1 127 ? 12.419 4.559 -27.076 1.00 61.09 127 VAL A C 1
ATOM 1013 O O . VAL A 1 127 ? 12.370 3.399 -26.692 1.00 61.09 127 VAL A O 1
ATOM 1016 N N . LYS A 1 128 ? 11.381 5.166 -27.668 1.00 62.53 128 LYS A N 1
ATOM 1017 C CA . LYS A 1 128 ? 10.074 4.520 -27.882 1.00 62.53 128 LYS A CA 1
ATOM 1018 C C . LYS A 1 128 ? 10.166 3.261 -28.757 1.00 62.53 128 LYS A C 1
ATOM 1020 O O . LYS A 1 128 ? 9.551 2.250 -28.434 1.00 62.53 128 LYS A O 1
ATOM 1025 N N . GLU A 1 129 ? 10.971 3.294 -29.813 1.00 63.34 129 GLU A N 1
ATOM 1026 C CA . GLU A 1 129 ? 11.123 2.169 -30.745 1.00 63.34 129 GLU A CA 1
ATOM 1027 C C . GLU A 1 129 ? 11.900 0.992 -30.118 1.00 63.34 129 GLU A C 1
ATOM 1029 O O . GLU A 1 129 ? 11.456 -0.158 -30.149 1.00 63.34 129 GLU A O 1
ATOM 1034 N N . LEU A 1 130 ? 13.017 1.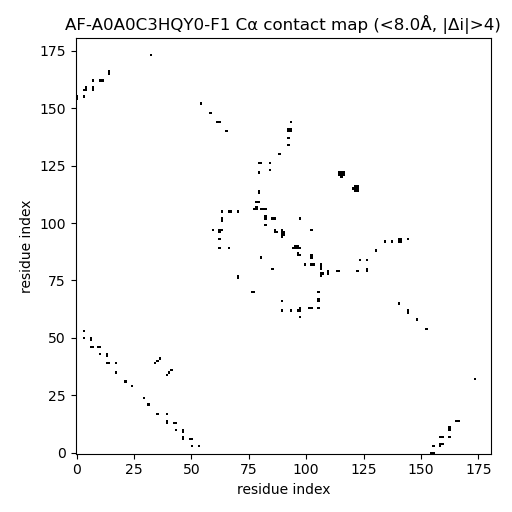281 -29.433 1.00 62.53 130 LEU A N 1
ATOM 1035 C CA . LEU A 1 130 ? 13.755 0.284 -28.640 1.00 62.53 130 LEU A CA 1
ATOM 1036 C C . LEU A 1 130 ? 12.901 -0.289 -27.495 1.00 62.53 130 LEU A C 1
ATOM 1038 O O . LEU A 1 130 ? 13.046 -1.450 -27.114 1.00 62.53 130 LEU A O 1
ATOM 1042 N N . PHE A 1 131 ? 12.009 0.531 -26.947 1.00 66.12 131 PHE A N 1
ATOM 1043 C CA . PHE A 1 131 ? 11.122 0.216 -25.835 1.00 66.12 131 PHE A CA 1
ATOM 1044 C C . PHE A 1 131 ? 9.983 -0.727 -26.217 1.00 66.12 131 PHE A C 1
ATOM 1046 O O . PHE A 1 131 ? 9.732 -1.686 -25.488 1.00 66.12 131 PHE A O 1
ATOM 1053 N N . GLU A 1 132 ? 9.320 -0.496 -27.351 1.00 64.19 132 GLU A N 1
ATOM 1054 C CA . GLU A 1 132 ? 8.267 -1.386 -27.854 1.00 64.19 132 GLU A CA 1
ATOM 1055 C C . GLU A 1 132 ? 8.833 -2.785 -28.128 1.00 64.19 132 GLU A C 1
ATOM 1057 O O . GLU A 1 132 ? 8.245 -3.782 -27.708 1.00 64.19 132 GLU A O 1
ATOM 1062 N N . HIS A 1 133 ? 10.036 -2.856 -28.706 1.00 65.88 133 HIS A N 1
ATOM 1063 C CA . HIS A 1 133 ? 10.730 -4.117 -28.958 1.00 65.88 133 HIS A CA 1
ATOM 1064 C C . HIS A 1 133 ? 11.149 -4.856 -27.673 1.00 65.88 133 HIS A C 1
ATOM 1066 O O . HIS A 1 133 ? 11.127 -6.088 -27.609 1.00 65.88 133 HIS A O 1
ATOM 1072 N N . HIS A 1 134 ? 11.540 -4.124 -26.625 1.00 66.12 134 HIS A N 1
ATOM 1073 C CA . HIS A 1 134 ? 11.960 -4.739 -25.367 1.00 66.12 134 HIS A CA 1
ATOM 1074 C C . HIS A 1 134 ? 10.762 -5.223 -24.532 1.00 66.12 134 HIS A C 1
ATOM 1076 O O . HIS A 1 134 ? 10.842 -6.286 -23.922 1.00 66.12 134 HIS A O 1
ATOM 1082 N N . LEU A 1 135 ? 9.636 -4.495 -24.530 1.00 62.97 135 LEU A N 1
ATOM 1083 C CA . LEU A 1 135 ? 8.431 -4.854 -23.768 1.00 62.97 135 LEU A CA 1
ATOM 1084 C C . LEU A 1 135 ? 7.748 -6.133 -24.258 1.00 62.97 135 LEU A C 1
ATOM 1086 O O . LEU A 1 135 ? 7.267 -6.907 -23.429 1.00 62.97 135 LEU A O 1
ATOM 1090 N N . THR A 1 136 ? 7.742 -6.398 -25.567 1.00 60.06 136 THR A N 1
ATOM 1091 C CA . THR A 1 136 ? 7.152 -7.625 -26.133 1.00 60.06 136 THR A CA 1
ATOM 1092 C C . THR A 1 136 ? 7.774 -8.911 -25.584 1.00 60.06 136 THR A C 1
ATOM 1094 O O . THR A 1 136 ? 7.132 -9.956 -25.610 1.00 60.06 136 THR A O 1
ATOM 1097 N N . ASN A 1 137 ? 8.982 -8.836 -25.019 1.00 62.19 137 ASN A N 1
ATOM 1098 C CA . ASN A 1 137 ? 9.711 -9.985 -24.480 1.00 62.19 137 ASN A CA 1
ATOM 1099 C C . ASN A 1 137 ? 9.632 -10.115 -22.944 1.00 62.19 137 ASN A C 1
ATOM 1101 O O . ASN A 1 137 ? 10.251 -11.012 -22.378 1.00 62.19 137 ASN A O 1
ATOM 1105 N N . GLN A 1 138 ? 8.898 -9.234 -22.250 1.00 66.56 138 GLN A N 1
ATOM 1106 C CA . GLN A 1 138 ? 8.980 -9.077 -20.785 1.00 66.56 138 GLN A CA 1
ATOM 1107 C C . GLN A 1 138 ? 7.708 -9.510 -20.024 1.00 66.56 138 GLN A C 1
ATOM 1109 O O . GLN A 1 138 ? 7.524 -9.129 -18.866 1.00 66.56 138 GLN A O 1
ATOM 1114 N N . VAL A 1 139 ? 6.841 -10.335 -20.631 1.00 64.62 139 VAL A N 1
ATOM 1115 C CA . VAL A 1 139 ? 5.583 -10.838 -20.022 1.00 64.62 139 VAL A CA 1
ATOM 1116 C C . VAL A 1 139 ? 5.816 -11.443 -18.627 1.00 64.62 139 VAL A C 1
ATOM 1118 O O . VAL A 1 139 ? 5.084 -11.145 -17.683 1.00 64.62 139 VAL A O 1
ATOM 1121 N N . LEU A 1 140 ? 6.918 -12.180 -18.461 1.00 76.12 140 LEU A N 1
ATOM 1122 C CA . LEU A 1 140 ? 7.301 -12.827 -17.202 1.00 76.12 140 LEU A CA 1
ATOM 1123 C C . LEU A 1 140 ? 7.542 -11.839 -16.046 1.00 76.12 140 LEU A C 1
ATOM 1125 O O . LEU A 1 140 ? 7.311 -12.180 -14.886 1.00 76.12 140 LEU A O 1
ATOM 1129 N N . ILE A 1 141 ? 7.989 -10.607 -16.321 1.00 82.56 141 ILE A N 1
ATOM 1130 C CA . ILE A 1 141 ? 8.239 -9.614 -15.264 1.00 82.56 141 ILE A CA 1
ATOM 1131 C C . ILE A 1 141 ? 6.928 -9.094 -14.683 1.00 82.56 141 ILE A C 1
ATOM 1133 O O . ILE A 1 141 ? 6.818 -8.924 -13.465 1.00 82.56 141 ILE A O 1
ATOM 1137 N N . LYS A 1 142 ? 5.932 -8.851 -15.539 1.00 83.31 142 LYS A N 1
ATOM 1138 C CA . LYS A 1 142 ? 4.608 -8.423 -15.088 1.00 83.31 142 LYS A CA 1
ATOM 1139 C C . LYS A 1 142 ? 3.945 -9.513 -14.252 1.00 83.31 142 LYS A C 1
ATOM 1141 O O . LYS A 1 142 ? 3.463 -9.222 -13.161 1.00 83.31 142 LYS A O 1
ATOM 1146 N N . GLU A 1 143 ? 3.994 -10.757 -14.715 1.00 86.06 143 GLU A N 1
ATOM 1147 C CA . GLU A 1 143 ? 3.457 -11.905 -13.977 1.00 86.06 143 GLU A CA 1
ATOM 1148 C C . GLU A 1 143 ? 4.142 -12.082 -12.616 1.00 86.06 143 GLU A C 1
ATOM 1150 O O . GLU A 1 143 ? 3.468 -12.259 -11.600 1.00 86.06 143 GLU A O 1
ATOM 1155 N N . LEU A 1 144 ? 5.474 -11.960 -12.561 1.00 87.69 144 LEU A N 1
ATOM 1156 C CA . LEU A 1 144 ? 6.223 -12.014 -11.306 1.00 87.69 144 LEU A CA 1
ATOM 1157 C C . LEU A 1 144 ? 5.806 -10.891 -10.346 1.00 87.69 144 LEU A C 1
ATOM 1159 O O . LEU A 1 144 ? 5.615 -11.136 -9.153 1.00 87.69 144 LEU A O 1
ATOM 1163 N N . PHE A 1 145 ? 5.658 -9.663 -10.852 1.00 89.38 145 PHE A N 1
ATOM 1164 C CA . PHE A 1 145 ? 5.194 -8.530 -10.055 1.00 89.38 145 PHE A CA 1
ATOM 1165 C C . PHE A 1 145 ? 3.795 -8.781 -9.483 1.00 89.38 145 PHE A C 1
ATOM 1167 O O . PHE A 1 145 ? 3.589 -8.615 -8.278 1.00 89.38 145 PHE A O 1
ATOM 1174 N N . ASP A 1 146 ? 2.857 -9.215 -10.325 1.00 89.88 146 ASP A N 1
ATOM 1175 C CA . ASP A 1 146 ? 1.479 -9.488 -9.922 1.00 89.88 146 ASP A CA 1
ATOM 1176 C C . ASP A 1 146 ? 1.411 -10.607 -8.882 1.00 89.88 146 ASP A C 1
ATOM 1178 O O . ASP A 1 146 ? 0.735 -10.457 -7.866 1.00 89.88 146 ASP A O 1
ATOM 1182 N N . MET A 1 147 ? 2.163 -11.694 -9.083 1.00 92.19 147 MET A N 1
ATOM 1183 C CA . MET A 1 147 ? 2.230 -12.818 -8.149 1.00 92.19 147 MET A CA 1
ATOM 1184 C C . MET A 1 147 ? 2.755 -12.378 -6.776 1.00 92.19 147 MET A C 1
ATOM 1186 O O . MET A 1 147 ? 2.161 -12.703 -5.747 1.00 92.19 147 MET A O 1
ATOM 1190 N N . GLN A 1 148 ? 3.847 -11.609 -6.740 1.00 90.75 148 GLN A N 1
ATOM 1191 C CA . GLN A 1 148 ? 4.428 -11.111 -5.488 1.00 90.75 148 GLN A CA 1
ATOM 1192 C C . GLN A 1 148 ? 3.485 -10.132 -4.775 1.00 90.75 148 GLN A C 1
ATOM 1194 O O . GLN A 1 148 ? 3.341 -10.181 -3.551 1.00 90.75 148 GLN A O 1
ATOM 1199 N N . MET A 1 149 ? 2.807 -9.262 -5.530 1.00 92.69 149 MET A N 1
ATOM 1200 C CA . MET A 1 149 ? 1.798 -8.354 -4.986 1.00 92.69 149 MET A CA 1
ATOM 1201 C C . MET A 1 149 ? 0.593 -9.107 -4.422 1.00 92.69 149 MET A C 1
ATOM 1203 O O . MET A 1 149 ? 0.154 -8.784 -3.318 1.00 92.69 149 MET A O 1
ATOM 1207 N N . LEU A 1 150 ? 0.090 -10.112 -5.140 1.00 92.44 150 LEU A N 1
ATOM 1208 C CA . LEU A 1 150 ? -1.032 -10.940 -4.707 1.00 92.44 150 LEU A CA 1
ATOM 1209 C C . LEU A 1 150 ? -0.686 -11.704 -3.428 1.00 92.44 150 LEU A C 1
ATOM 1211 O O . LEU A 1 150 ? -1.434 -11.638 -2.454 1.00 92.44 150 LEU A O 1
ATOM 1215 N N . HIS A 1 151 ? 0.473 -12.363 -3.392 1.00 90.69 151 HIS A N 1
ATOM 1216 C CA . HIS A 1 151 ? 0.923 -13.099 -2.214 1.00 90.69 151 HIS A CA 1
ATOM 1217 C C . HIS A 1 151 ? 1.058 -12.179 -0.993 1.00 90.69 151 HIS A C 1
ATOM 1219 O O . HIS A 1 151 ? 0.579 -12.503 0.094 1.00 90.69 151 HIS A O 1
ATOM 1225 N N . TYR A 1 152 ? 1.637 -10.988 -1.170 1.00 90.12 152 TYR A N 1
ATOM 1226 C CA . TYR A 1 152 ? 1.712 -9.998 -0.098 1.00 90.12 152 TYR A CA 1
ATOM 1227 C C . TYR A 1 152 ? 0.322 -9.544 0.376 1.00 90.12 152 TYR A C 1
ATOM 1229 O O . TYR A 1 152 ? 0.085 -9.426 1.578 1.00 90.12 152 TYR A O 1
ATOM 1237 N N . GLN A 1 153 ? -0.610 -9.289 -0.546 1.00 89.19 153 GLN A N 1
ATOM 1238 C CA . GLN A 1 153 ? -1.976 -8.881 -0.208 1.00 89.19 153 GLN A CA 1
ATOM 1239 C C . GLN A 1 153 ? -2.718 -9.965 0.574 1.00 89.19 153 GLN A C 1
ATOM 1241 O O . GLN A 1 153 ? -3.334 -9.649 1.589 1.00 89.19 153 GLN A O 1
ATOM 1246 N N . GLN A 1 154 ? -2.602 -11.227 0.155 1.00 90.88 154 GLN A N 1
ATOM 1247 C CA . GLN A 1 154 ? -3.177 -12.373 0.861 1.00 90.88 154 GLN A CA 1
ATOM 1248 C C . GLN A 1 154 ? -2.623 -12.489 2.284 1.00 90.88 154 GLN A C 1
ATOM 1250 O O . GLN A 1 154 ? -3.385 -12.665 3.228 1.00 90.88 154 GLN A O 1
ATOM 1255 N N . GLN A 1 155 ? -1.314 -12.302 2.465 1.00 87.19 155 GLN A N 1
ATOM 1256 C CA . GLN A 1 155 ? -0.694 -12.292 3.791 1.00 87.19 155 GLN A CA 1
ATOM 1257 C C . GLN A 1 155 ? -1.208 -11.151 4.678 1.00 87.19 155 GLN A C 1
ATOM 1259 O O . GLN A 1 155 ? -1.512 -11.361 5.851 1.00 87.19 155 GLN A O 1
ATOM 1264 N N . VAL A 1 156 ? -1.306 -9.930 4.140 1.00 86.88 156 VAL A N 1
ATOM 1265 C CA . VAL A 1 156 ? -1.851 -8.781 4.883 1.00 86.88 156 VAL A CA 1
ATOM 1266 C C . VAL A 1 156 ? -3.311 -9.015 5.251 1.00 86.88 156 VAL A C 1
ATOM 1268 O O . VAL A 1 156 ? -3.705 -8.695 6.370 1.00 86.88 156 VAL A O 1
ATOM 1271 N N . GLN A 1 157 ? -4.095 -9.574 4.331 1.00 87.31 157 GLN A N 1
ATOM 1272 C CA . GLN A 1 157 ? -5.494 -9.897 4.562 1.00 87.31 157 GLN A CA 1
ATOM 1273 C C . GLN A 1 157 ? -5.644 -10.946 5.665 1.00 87.31 157 GLN A C 1
ATOM 1275 O O . GLN A 1 157 ? -6.334 -10.665 6.640 1.00 87.31 157 GLN A O 1
ATOM 1280 N N . ALA A 1 158 ? -4.944 -12.079 5.564 1.00 86.12 158 ALA A N 1
ATOM 1281 C CA . ALA A 1 158 ? -4.982 -13.142 6.567 1.00 86.12 158 ALA A CA 1
ATOM 1282 C C . ALA A 1 158 ? -4.625 -12.617 7.967 1.00 86.12 158 ALA A C 1
ATOM 1284 O O . ALA A 1 158 ? -5.314 -12.899 8.940 1.00 86.12 158 ALA A O 1
ATOM 1285 N N . LEU A 1 159 ? -3.603 -11.759 8.068 1.00 82.69 159 LEU A N 1
ATOM 1286 C CA . LEU A 1 159 ? -3.222 -11.130 9.337 1.00 82.69 159 LEU A CA 1
ATOM 1287 C C . LEU A 1 159 ? -4.284 -10.172 9.896 1.00 82.69 159 LEU A C 1
ATOM 1289 O O . LEU A 1 159 ? -4.215 -9.831 11.072 1.00 82.69 159 LEU A O 1
ATOM 1293 N N . SER A 1 160 ? -5.191 -9.656 9.066 1.00 81.44 160 SER A N 1
ATOM 1294 C CA . SER A 1 160 ? -6.192 -8.651 9.442 1.00 81.44 160 SER A CA 1
ATOM 1295 C C . SER A 1 160 ? -7.608 -9.205 9.611 1.00 81.44 160 SER A C 1
ATOM 1297 O O . SER A 1 160 ? -8.477 -8.451 10.050 1.00 81.44 160 SER A O 1
ATOM 1299 N N . GLU A 1 161 ? -7.868 -10.463 9.257 1.00 82.75 161 GLU A N 1
ATOM 1300 C CA . GLU A 1 161 ? -9.208 -11.063 9.313 1.00 82.75 161 GLU A CA 1
ATOM 1301 C C . GLU A 1 161 ? -9.719 -11.228 10.749 1.00 82.75 161 GLU A C 1
ATOM 1303 O O . GLU A 1 161 ? -10.862 -10.862 11.030 1.00 82.75 161 GLU A O 1
ATOM 1308 N N . GLU A 1 162 ? -8.863 -11.651 11.678 1.00 67.44 162 GLU A N 1
ATOM 1309 C CA . GLU A 1 162 ? -9.234 -11.864 13.081 1.00 67.44 162 GLU A CA 1
ATOM 1310 C C . GLU A 1 162 ? -9.638 -10.550 13.776 1.00 67.44 162 GLU A C 1
ATOM 1312 O O . GLU A 1 162 ? -10.751 -10.421 14.291 1.00 67.44 162 GLU A O 1
ATOM 1317 N N . SER A 1 163 ? -8.821 -9.496 13.658 1.00 69.81 163 SER A N 1
ATOM 1318 C CA . SER A 1 163 ? -9.166 -8.184 14.227 1.00 69.81 163 SER A CA 1
ATOM 1319 C C . SER A 1 163 ? -10.378 -7.529 13.534 1.00 69.81 163 SER A C 1
ATOM 1321 O O . SER A 1 163 ? -11.023 -6.642 14.100 1.00 69.81 163 SER A O 1
ATOM 1323 N N . ARG A 1 164 ? -10.700 -7.921 12.290 1.00 74.88 164 ARG A N 1
ATOM 1324 C CA . ARG A 1 164 ? -11.857 -7.396 11.544 1.00 74.88 164 ARG A CA 1
ATOM 1325 C C . ARG A 1 164 ? -13.169 -8.002 12.031 1.00 74.88 164 ARG A C 1
ATOM 1327 O O . ARG A 1 164 ? -14.159 -7.274 12.076 1.00 74.88 164 ARG A O 1
ATOM 1334 N N . ALA A 1 165 ? -13.177 -9.278 12.409 1.00 75.56 165 ALA A N 1
ATOM 1335 C CA . ALA A 1 165 ? -14.351 -9.930 12.984 1.00 75.56 165 ALA A CA 1
ATOM 1336 C C . ALA A 1 165 ? -14.772 -9.253 14.301 1.00 75.56 165 ALA A C 1
ATOM 1338 O O . ALA A 1 165 ? -15.919 -8.822 14.423 1.00 75.56 165 ALA A O 1
ATOM 1339 N N . ALA A 1 166 ? -13.821 -9.032 15.216 1.00 69.50 166 ALA A N 1
ATOM 1340 C CA . ALA A 1 166 ? -14.068 -8.337 16.484 1.00 69.50 166 ALA A CA 1
ATOM 1341 C C . ALA A 1 166 ? -14.610 -6.908 16.279 1.00 69.50 166 ALA A C 1
ATOM 1343 O O . ALA A 1 166 ? -15.584 -6.497 16.909 1.00 69.50 166 ALA A O 1
ATOM 1344 N N . TYR A 1 167 ? -14.035 -6.155 15.334 1.00 74.50 167 TYR A N 1
ATOM 1345 C CA . TYR A 1 167 ? -14.534 -4.823 14.978 1.00 74.50 167 TYR A CA 1
ATOM 1346 C C . TYR A 1 167 ? -15.973 -4.846 14.438 1.00 74.50 167 TYR A C 1
ATOM 1348 O O . TYR A 1 167 ? -16.774 -3.969 14.767 1.00 74.50 167 TYR A O 1
ATOM 1356 N N . LEU A 1 168 ? -16.302 -5.813 13.574 1.00 78.31 168 LEU A N 1
ATOM 1357 C CA . LEU A 1 168 ? -17.633 -5.918 12.972 1.00 78.31 168 LEU A CA 1
ATOM 1358 C C . LEU A 1 168 ? -18.703 -6.245 14.012 1.00 78.31 168 LEU A C 1
ATOM 1360 O O . LEU A 1 168 ? -19.781 -5.658 13.941 1.00 78.31 168 LEU A O 1
ATOM 1364 N N . GLN A 1 169 ? -18.388 -7.108 14.977 1.00 77.44 169 GLN A N 1
ATOM 1365 C CA . GLN A 1 169 ? -19.281 -7.425 16.087 1.00 77.44 169 GLN A CA 1
ATOM 1366 C C . GLN A 1 169 ? -19.597 -6.173 16.921 1.00 77.44 169 GLN A C 1
ATOM 1368 O O . GLN A 1 169 ? -20.762 -5.810 17.061 1.00 77.44 169 GLN A O 1
ATOM 1373 N N . ILE A 1 170 ? -18.570 -5.428 17.345 1.00 72.69 170 ILE A N 1
ATOM 1374 C CA . ILE A 1 170 ? -18.741 -4.174 18.103 1.00 72.69 170 ILE A CA 1
ATOM 1375 C C . ILE A 1 170 ? -19.572 -3.153 17.311 1.00 72.69 170 ILE A C 1
ATOM 1377 O O . ILE A 1 170 ? -20.458 -2.486 17.844 1.00 72.69 170 ILE A O 1
ATOM 1381 N N . LYS A 1 171 ? -19.322 -3.033 16.002 1.00 73.50 171 LYS A N 1
ATOM 1382 C CA . LYS A 1 171 ? -20.089 -2.131 15.134 1.00 73.50 171 LYS A CA 1
ATOM 1383 C C . LYS A 1 171 ? -21.556 -2.558 14.996 1.00 73.50 171 LYS A C 1
ATOM 1385 O O . LYS A 1 171 ? -22.420 -1.694 14.858 1.00 73.50 171 LYS A O 1
ATOM 1390 N N . GLN A 1 172 ? -21.845 -3.859 14.980 1.00 78.38 172 GLN A N 1
ATOM 1391 C CA . GLN A 1 172 ? -23.215 -4.378 14.952 1.00 78.38 172 GLN A CA 1
ATOM 1392 C C . GLN A 1 172 ? -23.945 -4.099 16.267 1.00 78.38 172 GLN A C 1
ATOM 1394 O O . GLN A 1 172 ? -25.062 -3.591 16.221 1.00 78.38 172 GLN A O 1
ATOM 1399 N N . GLU A 1 173 ? -23.304 -4.346 17.409 1.00 73.81 173 GLU A N 1
ATOM 1400 C CA . GLU A 1 173 ? -23.861 -4.065 18.740 1.00 73.81 173 GLU A CA 1
ATOM 1401 C C . GLU A 1 173 ? -24.232 -2.579 18.893 1.00 73.81 173 GLU A C 1
ATOM 1403 O O . GLU A 1 173 ? -25.364 -2.259 19.256 1.00 73.81 173 GLU A O 1
ATOM 1408 N N . LEU A 1 174 ? -23.345 -1.666 18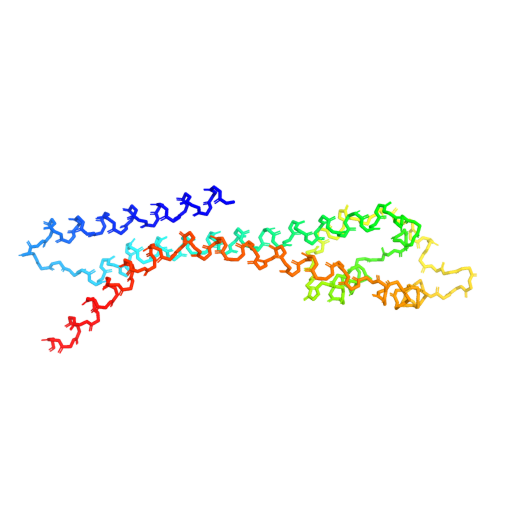.475 1.00 72.38 174 LEU A N 1
ATOM 1409 C CA . LEU A 1 174 ? -23.616 -0.219 18.451 1.00 72.38 174 LEU A CA 1
ATOM 1410 C C . LEU A 1 174 ? -24.804 0.167 17.551 1.00 72.38 174 LEU A C 1
ATOM 1412 O O . LEU A 1 174 ? -25.556 1.089 17.859 1.00 72.38 174 LEU A O 1
ATOM 1416 N N . ASN A 1 175 ? -24.972 -0.504 16.410 1.00 74.50 175 ASN A N 1
ATOM 1417 C CA . ASN A 1 175 ? -26.075 -0.212 15.492 1.00 74.50 175 ASN A CA 1
ATOM 1418 C C . ASN A 1 175 ? -27.418 -0.775 15.974 1.00 74.50 175 ASN A C 1
ATOM 1420 O O . ASN A 1 175 ? -28.457 -0.249 15.576 1.00 74.50 175 ASN A O 1
ATOM 1424 N N . ASN A 1 176 ? -27.410 -1.839 16.779 1.00 73.94 176 ASN A N 1
ATOM 1425 C CA . ASN A 1 176 ? -28.629 -2.434 17.323 1.00 73.94 176 ASN A CA 1
ATOM 1426 C C . ASN A 1 176 ? -29.227 -1.570 18.441 1.00 73.94 176 ASN A C 1
ATOM 1428 O O . ASN A 1 176 ? -30.439 -1.393 18.455 1.00 73.94 176 ASN A O 1
ATOM 1432 N N . GLN A 1 177 ? -28.399 -0.930 19.275 1.00 63.88 177 GLN A N 1
ATOM 1433 C CA . GLN A 1 177 ? -28.880 0.014 20.297 1.00 63.88 177 GLN A CA 1
ATOM 1434 C C . GLN A 1 177 ? -29.659 1.198 19.701 1.00 63.88 177 GLN A C 1
ATOM 1436 O O . GLN A 1 177 ? -30.699 1.576 20.222 1.00 63.88 177 GLN A O 1
ATOM 1441 N N . LYS A 1 178 ? -29.246 1.713 18.534 1.00 58.75 178 LYS A N 1
ATOM 1442 C CA . LYS A 1 178 ? -29.971 2.786 17.819 1.00 58.75 178 LYS A CA 1
ATOM 1443 C C . LYS A 1 178 ? -31.389 2.430 17.364 1.00 58.75 178 LYS A C 1
ATOM 1445 O O . LYS A 1 178 ? -32.089 3.308 16.876 1.00 58.75 178 LYS A O 1
ATOM 1450 N N . LYS A 1 179 ? -31.763 1.149 17.380 1.00 57.09 179 LYS A N 1
ATOM 1451 C CA . LYS A 1 179 ? -33.100 0.690 16.976 1.00 57.09 179 LYS A CA 1
ATOM 1452 C C . LYS A 1 179 ? -34.027 0.446 18.166 1.00 57.09 179 LYS A C 1
ATOM 1454 O O . LYS A 1 179 ? -35.209 0.212 17.937 1.00 57.09 179 LYS A O 1
ATOM 1459 N N . GLU A 1 180 ? -33.487 0.432 19.382 1.00 51.97 180 GLU A N 1
ATOM 1460 C CA . GLU A 1 180 ? -34.234 0.180 20.619 1.00 51.97 180 GLU A CA 1
ATOM 1461 C C . GLU A 1 180 ? -34.601 1.480 21.365 1.00 51.97 180 GLU A C 1
ATOM 1463 O O . GLU A 1 180 ? -35.421 1.430 22.281 1.00 51.97 180 GLU A O 1
ATOM 1468 N N . GLU A 1 181 ? -34.054 2.627 20.939 1.00 45.88 181 GLU A N 1
ATOM 1469 C CA . GLU A 1 181 ? -34.455 3.997 21.324 1.00 45.88 181 GLU A CA 1
ATOM 1470 C C . GLU A 1 181 ? -35.468 4.600 20.337 1.00 45.88 181 GLU A C 1
ATOM 1472 O O . GLU A 1 181 ? -36.396 5.301 20.806 1.00 45.88 181 GLU A O 1
#

Secondary structure (DSSP, 8-state):
-HHHHHHHHHHHHHHHHHHHHHHHTTTS---HHHHIIIIIHHHHHHHHHHHHHHHHHHHHHHHHHHHHHHHHHTHHHHTT--HHHHHHHHHHHHS----HHHHHHHS----GGGSB-TTS-BHHHHHHHHHHHHHTT-HHHHHHHHHHHHHHHHHHHHHHHHHHHHHHHHHHHHHHHTTT-